Protein AF-A0AA86NJY7-F1 (afdb_monomer_lite)

pLDDT: mean 70.86, std 27.71, range [27.17, 98.62]

Foldseek 3Di:
DFQQQQDPPLLVRLQQAFLVCLQVLLVVLQQLLLQLCCVLPVPLSVVCVVLGDDHDDCVQQLSVLLQQALVSSLSSLVSSLSSQVVNCVLPVDGDPSNSSSVVSNVSSVVRRVSRPYHDRDQGGQRDDPVLDDSDSNSSSLVCCLPPVVVVGDHPDDHDPCSVPVPDDDPPVPDPPPPPPCVVVVVVVVVVVVVVVCVVPVVDDDDPVNVVVVVVSVVCVVVVVPDDDDWDWCPVPDDDDDADDWGFDDDDQDTFTFDDDPPDDGDRPPPDDPPDDDDDPPVVVVVPD

Secondary structure (DSSP, 8-state):
-------SSHHHHHHHS-HHHHHHHHHHHHHHHHHHHHHH-HHHHHHHTTTSPPP--TTSHHHHHHHHBHHHHHHHHHHHHHHHHHHHHHHSS--THHHHHHHHHHHHHHTGGGSSB-SPPPPP--S-GGG--S-HHHHHHHHIIIIIGGG---SSPPPHHHH-TT-PPPTT----S-SHHHHHHHHHHHHHHHHHHHHHTTS---HHHHHHHHHHHHHHHHHTT--S----GGGS-S--S----EEEEETTEEEEE---TTS----------SSS--TTSGGGTT--

Radius of gyration: 22.42 Å; chains: 1; bounding box: 48×40×70 Å

Sequence (288 aa):
MNLFILSKNRRKNARYHCDRHVTKMIVEAAQQASSALSVVSPSVYQYHQEHIYKVTHVKHPCVIWCTQSFENYKYACEYGILLSIEFENRYKHSHKSRAVLEYLLKVGEEIKDQFKQQELTPFAQAMPEEYRCDDAIKAYRNYYIHDKKKIATWKTEEPKWFTDNRLEDSEQDEVPQVQLWEVELLFLVYYVSNYILKYFATSNADDKFQQIISSWRLFMNYSLTQEGQKYDFDRIRPQSTIQSRYLIFQKGKIEITTCNKRTAMTKINAVEDVQGRSTNSLNKLRQF

Organism: NCBI:txid28002

Structure (mmCIF, N/CA/C/O backbone):
data_AF-A0AA86NJY7-F1
#
_entry.id   AF-A0AA86NJY7-F1
#
loop_
_atom_site.group_PDB
_atom_site.id
_atom_site.type_symbol
_atom_site.label_atom_id
_atom_site.label_alt_id
_atom_site.label_comp_id
_atom_site.label_asym_id
_atom_site.label_entity_id
_atom_site.label_seq_id
_atom_site.pdbx_PDB_ins_code
_atom_site.Cartn_x
_atom_site.Cartn_y
_atom_site.Cartn_z
_atom_site.occupancy
_atom_site.B_iso_or_equiv
_atom_site.auth_seq_id
_atom_site.auth_comp_id
_atom_site.auth_asym_id
_atom_site.auth_atom_id
_atom_site.pdbx_PDB_model_num
ATOM 1 N N . MET A 1 1 ? -8.199 3.620 -9.384 1.00 82.50 1 MET A N 1
ATOM 2 C CA . MET A 1 1 ? -7.895 3.075 -8.053 1.00 82.50 1 MET A CA 1
ATOM 3 C C . MET A 1 1 ? -7.378 1.668 -8.212 1.00 82.50 1 MET A C 1
ATOM 5 O O . MET A 1 1 ? -8.030 0.857 -8.847 1.00 82.50 1 MET A O 1
ATOM 9 N N . ASN A 1 2 ? -6.172 1.415 -7.731 1.00 94.25 2 ASN A N 1
ATOM 10 C CA . ASN A 1 2 ? -5.537 0.110 -7.672 1.00 94.25 2 ASN A CA 1
ATOM 11 C C . ASN A 1 2 ? -4.511 0.102 -6.524 1.00 94.25 2 ASN A C 1
ATOM 13 O O . ASN A 1 2 ? -4.175 1.164 -6.001 1.00 94.25 2 ASN A O 1
ATOM 17 N N . LEU A 1 3 ? -4.028 -1.076 -6.138 1.00 95.50 3 LEU A N 1
ATOM 18 C CA . LEU A 1 3 ? -2.833 -1.273 -5.314 1.00 95.50 3 LEU A CA 1
ATOM 19 C C . LEU A 1 3 ? -1.968 -2.282 -6.065 1.00 95.50 3 LEU A C 1
ATOM 21 O O . LEU A 1 3 ? -2.145 -3.487 -5.907 1.00 95.50 3 LEU A O 1
ATOM 25 N N . PHE A 1 4 ? -1.085 -1.804 -6.944 1.00 96.62 4 PHE A N 1
ATOM 26 C CA . PHE A 1 4 ? -0.245 -2.710 -7.726 1.00 96.62 4 PHE A CA 1
ATOM 27 C C . PHE A 1 4 ? 0.762 -3.399 -6.800 1.00 96.62 4 PHE A C 1
ATOM 29 O O . PHE A 1 4 ? 1.603 -2.746 -6.176 1.00 96.62 4 PHE A O 1
ATOM 36 N N . ILE A 1 5 ? 0.684 -4.727 -6.728 1.00 96.25 5 ILE A N 1
ATOM 37 C CA . ILE A 1 5 ? 1.590 -5.551 -5.925 1.00 96.25 5 ILE A CA 1
ATOM 38 C C . ILE A 1 5 ? 2.620 -6.175 -6.864 1.00 96.25 5 ILE A C 1
ATOM 40 O O . ILE A 1 5 ? 2.360 -7.184 -7.497 1.00 96.25 5 ILE A O 1
ATOM 44 N N . LEU A 1 6 ? 3.785 -5.548 -6.998 1.00 95.38 6 LEU A N 1
ATOM 45 C CA . LEU A 1 6 ? 4.853 -5.932 -7.931 1.00 95.38 6 LEU A CA 1
ATOM 46 C C . LEU A 1 6 ? 5.976 -6.741 -7.266 1.00 95.38 6 LEU A C 1
ATOM 48 O O . LEU A 1 6 ? 6.864 -7.235 -7.958 1.00 95.38 6 LEU A O 1
ATOM 52 N N . SER A 1 7 ? 5.977 -6.858 -5.937 1.00 93.44 7 SER A N 1
ATOM 53 C CA . SER A 1 7 ? 6.923 -7.678 -5.169 1.00 93.44 7 SER A CA 1
ATOM 54 C C . SER A 1 7 ? 6.361 -7.984 -3.779 1.00 93.44 7 SER A C 1
ATOM 56 O O . SER A 1 7 ? 5.595 -7.188 -3.231 1.00 93.44 7 SER A O 1
ATOM 58 N N . LYS A 1 8 ? 6.790 -9.104 -3.180 1.00 87.81 8 LYS A N 1
ATOM 59 C CA . LYS A 1 8 ? 6.503 -9.426 -1.770 1.00 87.81 8 LYS A CA 1
ATOM 60 C C . LYS A 1 8 ? 7.216 -8.454 -0.826 1.00 87.81 8 LYS A C 1
ATOM 62 O O . LYS A 1 8 ? 6.672 -8.076 0.207 1.00 87.81 8 LYS A O 1
ATOM 67 N N . ASN A 1 9 ? 8.419 -8.008 -1.197 1.00 87.69 9 ASN A N 1
ATOM 68 C CA . ASN A 1 9 ? 9.145 -6.991 -0.447 1.00 87.69 9 ASN A CA 1
ATOM 69 C C . ASN A 1 9 ? 8.539 -5.612 -0.742 1.00 87.69 9 ASN A C 1
ATOM 71 O O . ASN A 1 9 ? 8.585 -5.136 -1.875 1.00 87.69 9 ASN A O 1
ATOM 75 N N . ARG A 1 10 ? 7.994 -4.943 0.279 1.00 86.19 10 ARG A N 1
ATOM 76 C CA . ARG A 1 10 ? 7.257 -3.679 0.111 1.00 86.19 10 ARG A CA 1
ATOM 77 C C . ARG A 1 10 ? 8.113 -2.533 -0.447 1.00 86.19 10 ARG A C 1
ATOM 79 O O . ARG A 1 10 ? 7.605 -1.718 -1.214 1.00 86.19 10 ARG A O 1
ATOM 86 N N . ARG A 1 11 ? 9.412 -2.480 -0.125 1.00 82.75 11 ARG A N 1
ATOM 87 C CA . ARG A 1 11 ? 10.332 -1.465 -0.675 1.00 82.75 11 ARG A CA 1
ATOM 88 C C . ARG A 1 11 ? 10.604 -1.712 -2.147 1.00 82.75 11 ARG A C 1
ATOM 90 O O . ARG A 1 11 ? 10.495 -0.786 -2.946 1.00 82.75 11 ARG A O 1
ATOM 97 N N . LYS A 1 12 ? 10.910 -2.964 -2.512 1.00 89.25 12 LYS A N 1
ATOM 98 C CA . LYS A 1 12 ? 11.033 -3.355 -3.924 1.00 89.25 12 LYS A CA 1
ATOM 99 C C . LYS A 1 12 ? 9.738 -3.059 -4.668 1.00 89.25 12 LYS A C 1
ATOM 101 O O . LYS A 1 12 ? 9.788 -2.465 -5.735 1.00 89.25 12 LYS A O 1
ATOM 106 N N . ASN A 1 13 ? 8.591 -3.384 -4.067 1.00 93.56 13 ASN A N 1
ATOM 107 C CA . ASN A 1 13 ? 7.286 -3.085 -4.639 1.00 93.56 13 ASN A CA 1
ATOM 108 C C . ASN A 1 13 ? 7.164 -1.591 -4.981 1.00 93.56 13 ASN A C 1
ATOM 110 O O . ASN A 1 13 ? 6.894 -1.260 -6.132 1.00 93.56 13 ASN A O 1
ATOM 114 N N . ALA A 1 14 ? 7.455 -0.688 -4.037 1.00 92.38 14 ALA A N 1
ATOM 115 C CA . ALA A 1 14 ? 7.444 0.754 -4.290 1.00 92.38 14 ALA A CA 1
ATOM 116 C C . ALA A 1 14 ? 8.425 1.172 -5.404 1.00 92.38 14 ALA A C 1
ATOM 118 O O . ALA A 1 14 ? 8.015 1.837 -6.355 1.00 92.38 14 ALA A O 1
ATOM 119 N N . ARG A 1 15 ? 9.686 0.716 -5.349 1.00 92.19 15 ARG A N 1
ATOM 120 C CA . ARG A 1 15 ? 10.720 1.006 -6.367 1.00 92.19 15 ARG A CA 1
ATOM 121 C C . ARG A 1 15 ? 10.340 0.525 -7.768 1.00 92.19 15 ARG A C 1
ATOM 123 O O . ARG A 1 15 ? 10.673 1.169 -8.757 1.00 92.19 15 ARG A O 1
ATOM 130 N N . TYR A 1 16 ? 9.618 -0.585 -7.868 1.00 95.44 16 TYR A N 1
ATOM 131 C CA . TYR A 1 16 ? 9.213 -1.170 -9.142 1.00 95.44 16 TYR A CA 1
ATOM 132 C C . TYR A 1 16 ? 8.131 -0.387 -9.882 1.00 95.44 16 TYR A C 1
ATOM 134 O O . TYR A 1 16 ? 7.947 -0.592 -11.083 1.00 95.44 16 TYR A O 1
ATOM 142 N N . HIS A 1 17 ? 7.443 0.541 -9.222 1.00 97.06 17 HIS A N 1
ATOM 143 C CA . HIS A 1 17 ? 6.451 1.364 -9.899 1.00 97.06 17 HIS A CA 1
ATOM 144 C C . HIS A 1 17 ? 7.110 2.271 -10.942 1.00 97.06 17 HIS A C 1
ATOM 146 O O . HIS A 1 17 ? 8.151 2.884 -10.691 1.00 97.06 17 HIS A O 1
ATOM 152 N N . CYS A 1 18 ? 6.479 2.390 -12.112 1.00 96.75 18 CYS A N 1
ATOM 153 C CA . CYS A 1 18 ? 6.898 3.376 -13.103 1.00 96.75 18 CYS A CA 1
ATOM 154 C C . CYS A 1 18 ? 6.596 4.796 -12.606 1.00 96.75 18 CYS A C 1
ATOM 156 O O . CYS A 1 18 ? 5.738 5.005 -11.746 1.00 96.75 18 CYS A O 1
ATOM 158 N N . ASP A 1 19 ? 7.272 5.790 -13.171 1.00 96.44 19 ASP A N 1
ATOM 159 C CA . ASP A 1 19 ? 7.256 7.181 -12.712 1.00 96.44 19 ASP A CA 1
ATOM 160 C C . ASP A 1 19 ? 5.849 7.763 -12.567 1.00 96.44 19 ASP A C 1
ATOM 162 O O . ASP A 1 19 ? 5.549 8.420 -11.568 1.00 96.44 19 ASP A O 1
ATOM 166 N N . ARG A 1 20 ? 4.962 7.481 -13.532 1.00 95.56 20 ARG A N 1
ATOM 167 C CA . ARG A 1 20 ? 3.565 7.938 -13.490 1.00 95.56 20 ARG A CA 1
ATOM 168 C C . ARG A 1 20 ? 2.763 7.258 -12.386 1.00 95.56 20 ARG A C 1
ATOM 170 O O . ARG A 1 20 ? 1.892 7.883 -11.778 1.00 95.56 20 ARG A O 1
ATOM 177 N N . HIS A 1 21 ? 3.014 5.976 -12.146 1.00 96.50 21 HIS A N 1
ATOM 178 C CA . HIS A 1 21 ? 2.300 5.229 -11.121 1.00 96.50 21 HIS A CA 1
ATOM 179 C C . HIS A 1 21 ? 2.821 5.518 -9.722 1.00 96.50 21 HIS A C 1
ATOM 181 O O . HIS A 1 21 ? 1.996 5.565 -8.821 1.00 96.50 21 HIS A O 1
ATOM 187 N N . VAL A 1 22 ? 4.112 5.802 -9.529 1.00 95.62 22 VAL A N 1
ATOM 188 C CA . VAL A 1 22 ? 4.620 6.247 -8.222 1.00 95.62 22 VAL A CA 1
ATOM 189 C C . VAL A 1 22 ? 3.810 7.439 -7.716 1.00 95.62 22 VAL A C 1
ATOM 191 O O . VAL A 1 22 ? 3.278 7.386 -6.616 1.00 95.62 22 VAL A O 1
ATOM 194 N N . THR A 1 23 ? 3.611 8.474 -8.537 1.00 94.50 23 THR A N 1
ATOM 195 C CA . THR A 1 23 ? 2.808 9.644 -8.143 1.00 94.50 23 THR A CA 1
ATOM 196 C C . THR A 1 23 ? 1.338 9.290 -7.910 1.00 94.50 23 THR A C 1
ATOM 198 O O . THR A 1 23 ? 0.748 9.670 -6.900 1.00 94.50 23 THR A O 1
ATOM 201 N N . LYS A 1 24 ? 0.723 8.548 -8.839 1.00 96.50 24 LYS A N 1
ATOM 202 C CA . LYS A 1 24 ? -0.719 8.269 -8.797 1.00 96.50 24 LYS A CA 1
ATOM 203 C C . LYS A 1 24 ? -1.107 7.317 -7.662 1.00 96.50 24 LYS A C 1
ATOM 205 O O . LYS A 1 24 ? -2.139 7.520 -7.026 1.00 96.50 24 LYS A O 1
ATOM 210 N N . MET A 1 25 ? -0.300 6.290 -7.402 1.00 97.75 25 MET A N 1
ATOM 211 C CA . MET A 1 25 ? -0.634 5.237 -6.439 1.00 97.75 25 MET A CA 1
ATOM 212 C C . MET A 1 25 ? -0.603 5.725 -4.993 1.00 97.75 25 MET A C 1
ATOM 214 O O . MET A 1 25 ? -1.359 5.207 -4.180 1.00 97.75 25 MET A O 1
ATOM 218 N N . ILE A 1 26 ? 0.170 6.769 -4.674 1.00 98.38 26 ILE A N 1
ATOM 219 C CA . ILE A 1 26 ? 0.160 7.377 -3.334 1.00 98.38 26 ILE A CA 1
ATOM 220 C C . ILE A 1 26 ? -1.225 7.964 -3.022 1.00 98.38 26 ILE A C 1
ATOM 222 O O . ILE A 1 26 ? -1.782 7.721 -1.952 1.00 98.38 26 ILE A O 1
ATOM 226 N N . VAL A 1 27 ? -1.807 8.712 -3.969 1.00 97.94 27 VAL A N 1
ATOM 227 C CA . VAL A 1 27 ? -3.155 9.287 -3.814 1.00 97.94 27 VAL A CA 1
ATOM 228 C C . VAL A 1 27 ? -4.204 8.183 -3.749 1.00 97.94 27 VAL A C 1
ATOM 230 O O . VAL A 1 27 ? -5.079 8.221 -2.886 1.00 97.94 27 VAL A O 1
ATOM 233 N N . GLU A 1 28 ? -4.119 7.192 -4.640 1.00 98.06 28 GLU A N 1
ATOM 234 C CA . GLU A 1 28 ? -5.095 6.103 -4.671 1.00 98.06 28 GLU A CA 1
ATOM 235 C C . GLU A 1 28 ? -5.051 5.256 -3.391 1.00 98.06 28 GLU A C 1
ATOM 237 O O . GLU A 1 28 ? -6.112 4.912 -2.876 1.00 98.06 28 GLU A O 1
ATOM 242 N N . ALA A 1 29 ? -3.869 4.980 -2.831 1.00 98.31 29 ALA A N 1
ATOM 243 C CA . ALA A 1 29 ? -3.729 4.302 -1.544 1.00 98.31 29 ALA A CA 1
ATOM 244 C C . ALA A 1 29 ? -4.371 5.111 -0.406 1.00 98.31 29 ALA A C 1
ATOM 246 O O . ALA A 1 29 ? -5.146 4.566 0.379 1.00 98.31 29 ALA A O 1
ATOM 247 N N . ALA A 1 30 ? -4.132 6.427 -0.359 1.00 98.25 30 ALA A N 1
ATOM 248 C CA . ALA A 1 30 ? -4.701 7.298 0.669 1.00 98.25 30 ALA A CA 1
ATOM 249 C C . ALA A 1 30 ? -6.236 7.367 0.588 1.00 98.25 30 ALA A C 1
ATOM 251 O O . ALA A 1 30 ? -6.921 7.301 1.609 1.00 98.25 30 ALA A O 1
ATOM 252 N N . GLN A 1 31 ? -6.790 7.448 -0.625 1.00 98.25 31 GLN A N 1
ATOM 253 C CA . GLN A 1 31 ? -8.236 7.418 -0.863 1.00 98.25 31 GLN A CA 1
ATOM 254 C C . GLN A 1 31 ? -8.860 6.081 -0.454 1.00 98.25 31 GLN A C 1
ATOM 256 O O . GLN A 1 31 ? -9.933 6.060 0.156 1.00 98.25 31 GLN A O 1
ATOM 261 N N . GLN A 1 32 ? -8.194 4.966 -0.767 1.00 98.44 32 GLN A N 1
ATOM 262 C CA . GLN A 1 32 ? -8.670 3.630 -0.411 1.00 98.44 32 GLN A CA 1
ATOM 263 C C . GLN A 1 32 ? -8.650 3.402 1.097 1.00 98.44 32 GLN A C 1
ATOM 265 O O . GLN A 1 32 ? -9.653 2.950 1.640 1.00 98.44 32 GLN A O 1
ATOM 270 N N . ALA A 1 33 ? -7.559 3.765 1.775 1.00 98.31 33 ALA A N 1
ATOM 271 C CA . ALA A 1 33 ? -7.455 3.669 3.227 1.00 98.31 33 ALA A CA 1
ATOM 272 C C . ALA A 1 33 ? -8.469 4.590 3.931 1.00 98.31 33 ALA A C 1
ATOM 274 O O . ALA A 1 33 ? -9.180 4.141 4.823 1.00 98.31 33 ALA A O 1
ATOM 275 N N . SER A 1 34 ? -8.649 5.834 3.467 1.00 98.44 34 SER A N 1
ATOM 276 C CA . SER A 1 34 ? -9.674 6.736 4.032 1.00 98.44 34 SER A CA 1
ATOM 277 C C . SER A 1 34 ? -11.089 6.165 3.882 1.00 98.44 34 SER A C 1
ATOM 279 O O . SER A 1 34 ? -11.898 6.215 4.807 1.00 98.44 34 SER A O 1
ATOM 281 N N . SER A 1 35 ? -11.387 5.573 2.723 1.00 98.38 35 SER A N 1
ATOM 282 C CA . SER A 1 35 ? -12.688 4.948 2.468 1.00 98.38 35 SER A CA 1
ATOM 283 C C . SER A 1 35 ? -12.872 3.672 3.290 1.00 98.38 35 SER A C 1
ATOM 285 O O . SER A 1 35 ? -13.959 3.440 3.812 1.00 98.38 35 SER A O 1
ATOM 287 N N . ALA A 1 36 ? -11.819 2.875 3.470 1.00 98.31 36 ALA A N 1
ATOM 288 C CA . ALA A 1 36 ? -11.852 1.697 4.328 1.00 98.31 36 ALA A CA 1
ATOM 289 C C . ALA A 1 36 ? -12.123 2.069 5.793 1.00 98.31 36 ALA A C 1
ATOM 291 O O . ALA A 1 36 ? -12.972 1.441 6.423 1.00 98.31 36 ALA A O 1
ATOM 292 N N . LEU A 1 37 ? -11.500 3.141 6.301 1.00 98.19 37 LEU A N 1
ATOM 293 C CA . LEU A 1 37 ? -11.768 3.668 7.642 1.00 98.19 37 LEU A CA 1
ATOM 294 C C . LEU A 1 37 ? -13.255 4.010 7.826 1.00 98.19 37 LEU A C 1
ATOM 296 O O . LEU A 1 37 ? -13.840 3.645 8.840 1.00 98.19 37 LEU A O 1
ATOM 300 N N . SER A 1 38 ? -13.889 4.630 6.823 1.00 98.00 38 SER A N 1
ATOM 301 C CA . SER A 1 38 ? -15.326 4.953 6.872 1.00 98.00 38 SER A CA 1
ATOM 302 C C . SER A 1 38 ? -16.244 3.734 6.960 1.00 98.00 38 SER A C 1
ATOM 304 O O . SER A 1 38 ? -17.339 3.836 7.505 1.00 98.00 38 SER A O 1
ATOM 306 N N . VAL A 1 39 ? -15.805 2.587 6.433 1.00 97.94 39 VAL A N 1
ATOM 307 C CA . VAL A 1 39 ? -16.569 1.334 6.456 1.00 97.94 39 VAL A CA 1
ATOM 308 C C . VAL A 1 39 ? -16.340 0.584 7.765 1.00 97.94 39 VAL A C 1
ATOM 310 O O . VAL A 1 39 ? -17.292 0.081 8.352 1.00 97.94 39 VAL A O 1
ATOM 313 N N . VAL A 1 40 ? -15.087 0.504 8.217 1.00 97.88 40 VAL A N 1
ATOM 314 C CA . VAL A 1 40 ? -14.706 -0.239 9.427 1.00 97.88 40 VAL A CA 1
ATOM 315 C C . VAL A 1 40 ? -15.154 0.498 10.686 1.00 97.88 40 VAL A C 1
ATOM 317 O O . VAL A 1 40 ? -15.664 -0.127 11.610 1.00 97.88 40 VAL A O 1
ATOM 320 N N . SER A 1 41 ? -14.995 1.822 10.718 1.00 97.50 41 SER A N 1
ATOM 321 C CA . SER A 1 41 ? -15.305 2.644 11.885 1.00 97.50 41 SER A CA 1
ATOM 322 C C . SER A 1 41 ? -15.927 3.989 11.475 1.00 97.50 41 SER A C 1
ATOM 324 O O . SER A 1 41 ? -15.237 5.011 11.417 1.00 97.50 41 SER A O 1
ATOM 326 N N . PRO A 1 42 ? -17.245 4.027 11.180 1.00 97.25 42 PRO A N 1
ATOM 327 C CA . PRO A 1 42 ? -17.918 5.236 10.698 1.00 97.25 42 PRO A CA 1
ATOM 328 C C . PRO A 1 42 ? -17.808 6.442 11.644 1.00 97.25 42 PRO A C 1
ATOM 330 O O . PRO A 1 42 ? -17.623 7.569 11.187 1.00 97.25 42 PRO A O 1
ATOM 333 N N . SER A 1 43 ? -17.889 6.216 12.961 1.00 96.50 43 SER A N 1
ATOM 334 C CA . SER A 1 43 ? -17.783 7.278 13.972 1.00 96.50 43 SER A CA 1
ATOM 335 C C . SER A 1 43 ? -16.375 7.871 14.042 1.00 96.50 43 SER A C 1
ATOM 337 O O . SER A 1 43 ? -16.220 9.091 14.085 1.00 96.50 43 SER A O 1
ATOM 339 N N . VAL A 1 44 ? -15.347 7.021 13.990 1.00 96.00 44 VAL A N 1
ATOM 340 C CA . VAL A 1 44 ? -13.940 7.440 13.964 1.00 96.00 44 VAL A CA 1
ATOM 341 C C . VAL A 1 44 ? -13.642 8.187 12.665 1.00 96.00 44 VAL A C 1
ATOM 343 O O . VAL A 1 44 ? -13.070 9.273 12.700 1.00 96.00 44 VAL A O 1
ATOM 346 N N . TYR A 1 45 ? -14.114 7.689 11.518 1.00 96.88 45 TYR A N 1
ATOM 347 C CA . TYR A 1 45 ? -14.020 8.422 10.254 1.00 96.88 45 TYR A CA 1
ATOM 348 C C . TYR A 1 45 ? -14.637 9.824 10.350 1.00 96.88 45 TYR A C 1
ATOM 350 O O . TYR A 1 45 ? -13.991 10.795 9.964 1.00 96.88 45 TYR A O 1
ATOM 358 N N . GLN A 1 46 ? -15.857 9.949 10.884 1.00 96.19 46 GLN A N 1
ATOM 359 C CA . GLN A 1 46 ? -16.541 11.240 10.998 1.00 96.19 46 GLN A CA 1
ATOM 360 C C . GLN A 1 46 ? -15.756 12.234 11.864 1.00 96.19 46 GLN A C 1
ATOM 362 O O . GLN A 1 46 ? -15.697 13.417 11.529 1.00 96.19 46 GLN A O 1
ATOM 367 N N . TYR A 1 47 ? -15.126 11.759 12.940 1.00 95.69 47 TYR A N 1
ATOM 368 C CA . TYR A 1 47 ? -14.280 12.582 13.804 1.00 95.69 47 TYR A CA 1
ATOM 369 C C . TYR A 1 47 ? -12.994 13.054 13.101 1.00 95.69 47 TYR A C 1
ATOM 371 O O . TYR A 1 47 ? -12.529 14.165 13.334 1.00 95.69 47 TYR A O 1
ATOM 379 N N . HIS A 1 48 ? -12.441 12.240 12.199 1.00 94.19 48 HIS A N 1
ATOM 380 C CA . HIS A 1 48 ? -11.164 12.505 11.531 1.00 94.19 48 HIS A CA 1
ATOM 381 C C . HIS A 1 48 ? -11.279 13.038 10.092 1.00 94.19 48 HIS A C 1
ATO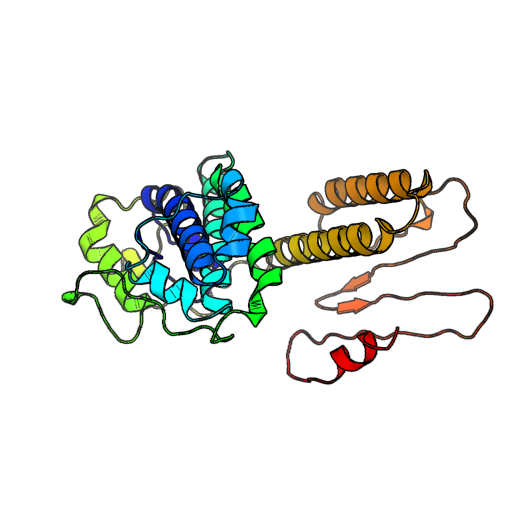M 383 O O . HIS A 1 48 ? -10.254 13.262 9.445 1.00 94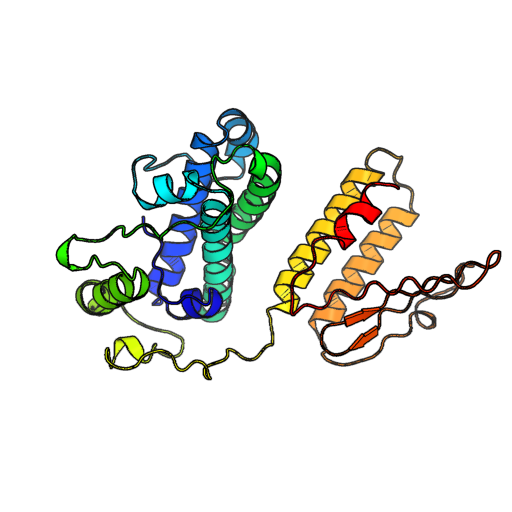.19 48 HIS A O 1
ATOM 389 N N . GLN A 1 49 ? -12.493 13.254 9.577 1.00 93.06 49 GLN A N 1
ATOM 390 C CA . GLN A 1 49 ? -12.766 13.541 8.159 1.00 93.06 49 GLN A CA 1
ATOM 391 C C . GLN A 1 49 ? -12.045 14.776 7.589 1.00 93.06 49 GLN A C 1
ATOM 393 O O . GLN A 1 49 ? -11.843 14.855 6.380 1.00 93.06 49 GLN A O 1
ATOM 398 N N . GLU A 1 50 ? -11.647 15.732 8.433 1.00 93.88 50 GLU A N 1
ATOM 399 C CA . GLU A 1 50 ? -10.910 16.934 8.015 1.00 93.88 50 GLU A CA 1
ATOM 400 C C . GLU A 1 50 ? -9.423 16.662 7.724 1.00 93.88 50 GLU A C 1
ATOM 402 O O . GLU A 1 50 ? -8.773 17.440 7.027 1.00 93.88 50 GLU A O 1
ATOM 407 N N . HIS A 1 51 ? -8.881 15.546 8.220 1.00 93.75 51 HIS A N 1
ATOM 408 C CA . HIS A 1 51 ? -7.469 15.174 8.079 1.00 93.75 51 HIS A CA 1
ATOM 409 C C . HIS A 1 51 ? -7.213 14.125 6.988 1.00 93.75 51 HIS A C 1
ATOM 411 O O . HIS A 1 51 ? -6.059 13.818 6.684 1.00 93.75 51 HIS A O 1
ATOM 417 N N . ILE A 1 52 ? -8.271 13.558 6.408 1.00 96.50 52 ILE A N 1
ATOM 418 C CA . ILE A 1 52 ? -8.204 12.414 5.490 1.00 96.50 52 ILE A CA 1
ATOM 419 C C . ILE A 1 52 ? -9.000 12.677 4.208 1.00 96.50 52 ILE A C 1
ATOM 421 O O . ILE A 1 52 ? -9.655 13.707 4.053 1.00 96.50 52 ILE A O 1
ATOM 425 N N . TYR A 1 53 ? -8.929 11.759 3.242 1.00 97.69 53 TYR A N 1
ATOM 426 C CA . TYR A 1 53 ? -9.700 11.907 2.009 1.00 97.69 53 TYR A CA 1
ATOM 427 C C . TYR A 1 53 ? -11.179 11.594 2.236 1.00 97.69 53 TYR A C 1
ATOM 429 O O . TYR A 1 53 ? -11.536 10.677 2.974 1.00 97.69 53 TYR A O 1
ATOM 437 N N . LYS A 1 54 ? -12.046 12.312 1.513 1.00 97.19 54 LYS A N 1
ATOM 438 C CA . LYS A 1 54 ? -13.473 11.983 1.437 1.00 97.19 54 LYS A CA 1
ATOM 439 C C . LYS A 1 54 ? -13.668 10.567 0.892 1.00 97.19 54 LYS A C 1
ATOM 441 O O . LYS A 1 54 ? -12.957 10.154 -0.028 1.00 97.19 54 LYS A O 1
ATOM 446 N N . VAL A 1 55 ? -14.671 9.869 1.428 1.00 95.94 55 VAL A N 1
ATOM 447 C CA . VAL A 1 55 ? -15.066 8.527 0.981 1.00 95.94 55 VAL A CA 1
ATOM 448 C C . VAL A 1 55 ? -15.270 8.491 -0.529 1.00 95.94 55 VAL A C 1
ATOM 450 O O . VAL A 1 55 ? -15.975 9.323 -1.101 1.00 95.94 55 VAL A O 1
ATOM 453 N N . THR A 1 56 ? -14.680 7.490 -1.174 1.00 92.06 56 THR A N 1
ATOM 454 C CA . THR A 1 56 ? -14.844 7.255 -2.603 1.00 92.06 56 THR A CA 1
ATOM 455 C C . THR A 1 56 ? -14.747 5.768 -2.935 1.00 92.06 56 THR A C 1
ATOM 457 O O . THR A 1 56 ? -14.053 5.007 -2.268 1.00 92.06 56 THR A O 1
ATOM 460 N N . HIS A 1 57 ? -15.463 5.338 -3.976 1.00 92.81 57 HIS A N 1
ATOM 461 C CA . HIS A 1 57 ? -15.383 3.984 -4.533 1.00 92.81 57 HIS A CA 1
ATOM 462 C C . HIS A 1 57 ? -15.425 2.834 -3.493 1.00 92.81 57 HIS A C 1
ATOM 464 O O . HIS A 1 57 ? -14.690 1.861 -3.627 1.00 92.81 57 HIS A O 1
ATOM 470 N N . VAL A 1 58 ? -16.304 2.892 -2.482 1.00 95.06 58 VAL A N 1
ATOM 471 C CA . VAL A 1 58 ? -16.377 1.888 -1.386 1.00 95.06 58 VAL A CA 1
ATOM 472 C C . VAL A 1 58 ? -16.576 0.440 -1.846 1.00 95.06 58 VAL A C 1
ATOM 474 O O . VAL A 1 58 ? -16.176 -0.490 -1.156 1.00 95.06 58 VAL A O 1
ATOM 477 N N . LYS A 1 59 ? -17.164 0.240 -3.031 1.00 96.75 59 LYS A N 1
ATOM 478 C CA . LYS A 1 59 ? -17.364 -1.081 -3.651 1.00 96.75 59 LYS A CA 1
ATOM 479 C C . LYS A 1 59 ? -16.174 -1.545 -4.503 1.00 96.75 59 LYS A C 1
ATOM 481 O O . LYS A 1 59 ? -16.248 -2.593 -5.135 1.00 96.75 59 LYS A O 1
ATOM 486 N N . HIS A 1 60 ? -15.103 -0.759 -4.588 1.00 97.56 60 HIS A N 1
ATOM 487 C CA . HIS A 1 60 ? -13.925 -1.114 -5.370 1.00 97.56 60 HIS A CA 1
ATOM 488 C C . HIS A 1 60 ? -13.189 -2.298 -4.727 1.00 97.56 60 HIS A C 1
ATOM 490 O O . HIS A 1 60 ? -13.010 -2.276 -3.507 1.00 97.56 60 HIS A O 1
ATOM 496 N N . PRO A 1 61 ? -12.685 -3.279 -5.505 1.00 97.75 61 PRO A N 1
ATOM 497 C CA . PRO A 1 61 ? -12.041 -4.475 -4.956 1.00 97.75 61 PRO A CA 1
ATOM 498 C C . PRO A 1 61 ? -10.939 -4.177 -3.934 1.00 97.75 61 PRO A C 1
ATOM 500 O O . PRO A 1 61 ? -10.910 -4.785 -2.872 1.00 97.75 61 PRO A O 1
ATOM 503 N N . CYS A 1 62 ? -10.078 -3.189 -4.202 1.00 98.12 62 CYS A N 1
ATOM 504 C CA . CYS A 1 62 ? -9.029 -2.804 -3.252 1.00 98.12 62 CYS A CA 1
ATOM 505 C C . CYS A 1 62 ? -9.571 -2.148 -1.970 1.00 98.12 62 CYS A C 1
ATOM 507 O O . CYS A 1 62 ? -8.996 -2.360 -0.913 1.00 98.12 62 CYS A O 1
ATOM 509 N N . VAL A 1 63 ? -10.680 -1.392 -2.027 1.00 98.44 63 VAL A N 1
ATOM 510 C CA . VAL A 1 63 ? -11.288 -0.827 -0.806 1.00 98.44 63 VAL A CA 1
ATOM 511 C C . VAL A 1 63 ? -11.899 -1.944 0.027 1.00 98.44 63 VAL A C 1
ATOM 513 O O . VAL A 1 63 ? -11.643 -2.014 1.222 1.00 98.44 63 VAL A O 1
ATOM 516 N N . ILE A 1 64 ? -12.635 -2.857 -0.613 1.00 98.44 64 ILE A N 1
ATOM 517 C CA . ILE A 1 64 ? -13.182 -4.045 0.049 1.00 98.44 64 ILE A CA 1
ATOM 518 C C . ILE A 1 64 ? -12.051 -4.831 0.716 1.00 98.44 64 ILE A C 1
ATOM 520 O O . ILE A 1 64 ? -12.151 -5.143 1.899 1.00 98.44 64 ILE A O 1
ATOM 524 N N . TRP A 1 65 ? -10.949 -5.069 0.006 1.00 98.38 65 TRP A N 1
ATOM 525 C CA . TRP A 1 65 ? -9.771 -5.729 0.563 1.00 98.38 65 TRP A CA 1
ATOM 526 C C . TRP A 1 65 ? -9.215 -5.000 1.790 1.00 98.38 65 TRP A C 1
ATOM 528 O O . TRP A 1 65 ? -9.067 -5.621 2.838 1.00 98.38 65 TRP A O 1
ATOM 538 N N . CYS A 1 66 ? -9.030 -3.679 1.738 1.00 98.50 66 CYS A N 1
ATOM 539 C CA . CYS A 1 66 ? -8.604 -2.902 2.907 1.00 98.50 66 CYS A CA 1
ATOM 540 C C . CYS A 1 66 ? -9.548 -3.040 4.116 1.00 98.50 66 CYS A C 1
ATOM 542 O O . CYS A 1 66 ? -9.099 -2.874 5.240 1.00 98.50 66 CYS A O 1
ATOM 544 N N . THR A 1 67 ? -10.839 -3.333 3.922 1.00 98.38 67 THR A N 1
ATOM 545 C CA . THR A 1 67 ? -11.799 -3.514 5.034 1.00 98.38 67 THR A CA 1
ATOM 546 C C . THR A 1 67 ? -11.813 -4.925 5.627 1.00 98.38 67 THR A C 1
ATOM 548 O O . THR A 1 67 ? -12.374 -5.126 6.703 1.00 98.38 67 THR A O 1
ATOM 551 N N . GLN A 1 68 ? -11.239 -5.913 4.934 1.00 98.25 68 GLN A N 1
ATOM 552 C CA . GLN A 1 68 ? -11.312 -7.320 5.344 1.00 98.25 68 GLN A CA 1
ATOM 553 C C . GLN A 1 68 ? -10.469 -7.607 6.588 1.00 98.25 68 GLN A C 1
ATOM 555 O O . GLN A 1 68 ? -10.938 -8.318 7.480 1.00 98.25 68 GLN A O 1
ATOM 560 N N . SER A 1 69 ? -9.264 -7.036 6.666 1.00 98.56 69 SER A N 1
ATOM 561 C CA . SER A 1 69 ? -8.363 -7.228 7.798 1.00 98.56 69 SER A CA 1
ATOM 562 C C . SER A 1 69 ? -7.549 -5.988 8.145 1.00 98.56 69 SER A C 1
ATOM 564 O O . SER A 1 69 ? -7.330 -5.113 7.301 1.00 98.56 69 SER A O 1
ATOM 566 N N . PHE A 1 70 ? -7.078 -5.932 9.392 1.00 98.31 70 PHE A N 1
ATOM 567 C CA . PHE A 1 70 ? -6.203 -4.857 9.844 1.00 98.31 70 PHE A CA 1
ATOM 568 C C . PHE A 1 70 ? -4.884 -4.828 9.056 1.00 98.31 70 PHE A C 1
ATOM 570 O O . PHE A 1 70 ? -4.483 -3.767 8.580 1.00 98.31 70 PHE A O 1
ATOM 577 N N . GLU A 1 71 ? -4.245 -5.981 8.827 1.00 97.69 71 GLU A N 1
ATOM 578 C CA . GLU A 1 71 ? -3.003 -6.038 8.047 1.00 97.69 71 GLU A CA 1
ATOM 579 C C . GLU A 1 71 ? -3.194 -5.623 6.578 1.00 97.69 71 GLU A C 1
ATOM 581 O O . GLU A 1 71 ? -2.282 -5.037 5.999 1.00 97.69 71 GLU A O 1
ATOM 586 N N . ASN A 1 72 ? -4.373 -5.817 5.972 1.00 98.50 72 ASN A N 1
ATOM 587 C CA . ASN A 1 72 ? -4.659 -5.268 4.639 1.00 98.50 72 ASN A CA 1
ATOM 588 C C . ASN A 1 72 ? -4.707 -3.729 4.658 1.00 98.50 72 ASN A C 1
ATOM 590 O O . ASN A 1 72 ? -4.082 -3.064 3.827 1.00 98.50 72 ASN A O 1
ATOM 594 N N . TYR A 1 73 ? -5.447 -3.151 5.611 1.00 98.62 73 TYR A N 1
ATOM 595 C CA . TYR A 1 73 ? -5.543 -1.700 5.792 1.00 98.62 73 TYR A CA 1
ATOM 596 C C . TYR A 1 73 ? -4.167 -1.075 6.045 1.00 98.62 73 TYR A C 1
ATOM 598 O O . TYR A 1 73 ? -3.777 -0.099 5.393 1.00 98.62 73 TYR A O 1
ATOM 606 N N . LYS A 1 74 ? -3.412 -1.675 6.968 1.00 96.94 74 LYS A N 1
ATOM 607 C CA . LYS A 1 74 ? -2.053 -1.275 7.318 1.00 96.94 74 LYS A CA 1
ATOM 608 C C . LYS A 1 74 ? -1.123 -1.374 6.114 1.00 96.94 74 LYS A C 1
ATOM 610 O O . LYS A 1 74 ? -0.431 -0.400 5.816 1.00 96.94 74 LYS A O 1
ATOM 615 N N . TYR A 1 75 ? -1.187 -2.474 5.359 1.00 97.44 75 TYR A N 1
ATOM 616 C CA . TYR A 1 75 ? -0.425 -2.633 4.122 1.00 97.44 75 TYR A CA 1
ATOM 617 C C . TYR A 1 75 ? -0.709 -1.488 3.152 1.00 97.44 75 TYR A C 1
ATOM 619 O O . TYR A 1 75 ? 0.236 -0.924 2.611 1.00 97.44 75 TYR A O 1
ATOM 627 N N . ALA A 1 76 ? -1.973 -1.113 2.928 1.00 98.00 76 ALA A N 1
ATOM 628 C CA . ALA A 1 76 ? -2.313 -0.019 2.016 1.00 98.00 76 ALA A CA 1
ATOM 629 C C . ALA A 1 76 ? -1.705 1.324 2.464 1.00 98.00 76 ALA A C 1
ATOM 631 O O . ALA A 1 76 ? -1.179 2.069 1.631 1.00 98.00 76 ALA A O 1
ATOM 632 N N . CYS A 1 77 ? -1.719 1.607 3.771 1.00 97.75 77 CYS A N 1
ATOM 633 C CA . CYS A 1 77 ? -1.094 2.803 4.335 1.00 97.75 77 CYS A CA 1
ATOM 634 C C . CYS A 1 77 ? 0.431 2.785 4.143 1.00 97.75 77 CYS A C 1
ATOM 636 O O . CYS A 1 77 ? 1.000 3.712 3.566 1.00 97.75 77 CYS A O 1
ATOM 638 N N . GLU A 1 78 ? 1.095 1.709 4.567 1.00 94.00 78 GLU A N 1
ATOM 639 C CA . GLU A 1 78 ? 2.552 1.558 4.486 1.00 94.00 78 GLU A CA 1
ATOM 640 C C . GLU A 1 78 ? 3.052 1.516 3.036 1.00 94.00 78 GLU A C 1
ATOM 642 O O . GLU A 1 78 ? 4.075 2.118 2.715 1.00 94.00 78 GLU A O 1
ATOM 647 N N . TYR A 1 79 ? 2.310 0.870 2.136 1.00 96.19 79 TYR A N 1
ATOM 648 C CA . TYR A 1 79 ? 2.554 0.882 0.694 1.00 96.19 79 TYR A CA 1
ATOM 649 C C . TYR A 1 79 ? 2.549 2.310 0.141 1.00 96.19 79 TYR A C 1
ATOM 651 O O . TYR A 1 79 ? 3.490 2.703 -0.550 1.00 96.19 79 TYR A O 1
ATOM 659 N N . GLY A 1 80 ? 1.536 3.111 0.487 1.00 96.94 80 GLY A N 1
ATOM 660 C CA . GLY A 1 80 ? 1.471 4.514 0.085 1.00 96.94 80 GLY A CA 1
ATOM 661 C C . GLY A 1 80 ? 2.626 5.347 0.656 1.00 96.94 80 GLY A C 1
ATOM 662 O O . GLY A 1 80 ? 3.184 6.187 -0.052 1.00 96.94 80 GLY A O 1
ATOM 663 N N . ILE A 1 81 ? 3.020 5.104 1.912 1.00 94.56 81 ILE A N 1
ATOM 664 C CA . ILE A 1 81 ? 4.154 5.791 2.555 1.00 94.56 81 ILE A CA 1
ATOM 665 C C . ILE A 1 81 ? 5.461 5.438 1.838 1.00 94.56 81 ILE A C 1
ATOM 667 O O . ILE A 1 81 ? 6.219 6.336 1.471 1.00 94.56 81 ILE A O 1
ATOM 671 N N . LEU A 1 82 ? 5.711 4.158 1.563 1.00 92.94 82 LEU A N 1
ATOM 672 C CA . LEU A 1 82 ? 6.911 3.713 0.850 1.00 92.94 82 LEU A CA 1
ATOM 673 C C . LEU A 1 82 ? 6.966 4.258 -0.580 1.00 92.94 82 LEU A C 1
ATOM 675 O O . LEU A 1 82 ? 8.026 4.694 -1.026 1.00 92.94 82 LEU A O 1
ATOM 679 N N . LEU A 1 83 ? 5.829 4.316 -1.277 1.00 96.06 83 LEU A N 1
ATOM 680 C CA . LEU A 1 83 ? 5.737 5.003 -2.565 1.00 96.06 83 LEU A CA 1
ATOM 681 C C . LEU A 1 83 ? 6.036 6.498 -2.448 1.00 96.06 83 LEU A C 1
ATOM 683 O O . LEU A 1 83 ? 6.651 7.057 -3.348 1.00 96.06 83 LEU A O 1
ATOM 687 N N . SER A 1 84 ? 5.627 7.154 -1.360 1.00 94.06 84 SER A N 1
ATOM 688 C CA . SER A 1 84 ? 5.914 8.576 -1.149 1.00 94.06 84 SER A CA 1
ATOM 689 C C . SER A 1 84 ? 7.395 8.851 -0.877 1.00 94.06 84 SER A C 1
ATOM 691 O O . SER A 1 84 ? 7.913 9.862 -1.343 1.00 94.06 84 SER A O 1
ATOM 693 N N . ILE A 1 85 ? 8.090 7.927 -0.205 1.00 89.88 85 ILE A N 1
ATOM 694 C CA . ILE A 1 85 ? 9.549 7.972 -0.034 1.00 89.88 85 ILE A CA 1
ATOM 695 C C . ILE A 1 85 ? 10.232 7.786 -1.393 1.00 89.88 85 ILE A C 1
ATOM 697 O O . ILE A 1 85 ? 11.115 8.556 -1.760 1.00 89.88 85 ILE A O 1
ATOM 701 N N . GLU A 1 86 ? 9.781 6.809 -2.183 1.00 91.81 86 GLU A N 1
ATOM 702 C CA . GLU A 1 86 ? 10.297 6.596 -3.537 1.00 91.81 86 GLU A CA 1
ATOM 703 C C . GLU A 1 86 ? 10.032 7.801 -4.456 1.00 91.81 86 GLU A C 1
ATOM 705 O O . GLU A 1 86 ? 10.892 8.206 -5.237 1.00 91.81 86 GLU A O 1
ATOM 710 N N . PHE A 1 87 ? 8.864 8.430 -4.333 1.00 93.81 87 PHE A N 1
ATOM 711 C CA . PHE A 1 87 ? 8.536 9.673 -5.021 1.00 93.81 87 PHE A CA 1
ATOM 712 C C . PHE A 1 87 ? 9.510 10.792 -4.643 1.00 93.81 87 PHE A C 1
ATOM 714 O O . PHE A 1 87 ? 10.081 11.433 -5.520 1.00 93.81 87 PHE A O 1
ATOM 721 N N . GLU A 1 88 ? 9.750 11.010 -3.354 1.00 90.62 88 GLU A N 1
ATOM 722 C CA . GLU A 1 88 ? 10.676 12.038 -2.882 1.00 90.62 88 GLU A CA 1
ATOM 723 C C . GLU A 1 88 ? 12.105 11.787 -3.386 1.00 90.62 88 GLU A C 1
ATOM 725 O O . GLU A 1 88 ? 12.769 12.711 -3.866 1.00 90.62 88 GLU A O 1
ATOM 730 N N . ASN A 1 89 ? 12.536 10.523 -3.424 1.00 88.25 89 ASN A N 1
ATOM 731 C CA . ASN A 1 89 ? 13.812 10.135 -4.021 1.00 88.25 89 ASN A CA 1
ATOM 732 C C . ASN A 1 89 ? 13.904 10.516 -5.508 1.00 88.25 89 ASN A C 1
ATOM 734 O O . ASN A 1 89 ? 14.953 11.004 -5.942 1.00 88.25 89 ASN A O 1
ATOM 738 N N . ARG A 1 90 ? 12.826 10.331 -6.282 1.00 90.81 90 ARG A N 1
ATOM 739 C CA . ARG A 1 90 ? 12.778 10.612 -7.732 1.00 90.81 90 ARG A CA 1
ATOM 740 C C . ARG A 1 90 ? 12.586 12.085 -8.082 1.00 90.81 90 ARG A C 1
ATOM 742 O O . ARG A 1 90 ? 13.137 12.544 -9.081 1.00 90.81 90 ARG A O 1
ATOM 749 N N . TYR A 1 91 ? 11.788 12.807 -7.300 1.00 90.44 91 TYR A N 1
ATOM 750 C CA . TYR A 1 91 ? 11.294 14.147 -7.640 1.00 90.44 91 TYR A CA 1
ATOM 751 C C . TYR A 1 91 ? 11.819 15.253 -6.715 1.00 90.44 91 TYR A C 1
ATOM 753 O O . TYR A 1 91 ? 11.606 16.427 -7.000 1.00 90.44 91 TYR A O 1
ATOM 761 N N . LYS A 1 92 ? 12.554 14.898 -5.652 1.00 89.56 92 LYS A N 1
ATOM 762 C CA . LYS A 1 92 ? 13.234 15.819 -4.720 1.00 89.56 92 LYS A CA 1
ATOM 763 C C . LYS A 1 92 ? 12.299 16.784 -3.986 1.00 89.56 92 LYS A C 1
ATOM 765 O O . LYS A 1 92 ? 12.709 17.863 -3.570 1.00 89.56 92 LYS A O 1
ATOM 770 N N . HIS A 1 93 ? 11.045 16.382 -3.807 1.00 83.19 93 HIS A N 1
ATOM 771 C CA . HIS A 1 93 ? 10.085 17.057 -2.946 1.00 83.19 93 HIS A CA 1
ATOM 772 C C . HIS A 1 93 ? 9.080 16.051 -2.373 1.00 83.19 93 HIS A C 1
ATOM 774 O O . HIS A 1 93 ? 8.848 14.986 -2.947 1.00 83.19 93 HIS A O 1
ATOM 780 N N . SER A 1 94 ? 8.449 16.403 -1.252 1.00 85.44 94 SER A N 1
ATOM 781 C CA . SER A 1 94 ? 7.480 15.531 -0.582 1.00 85.44 94 SER A CA 1
ATOM 782 C C . SER A 1 94 ? 6.136 15.470 -1.321 1.00 85.44 94 SER A C 1
ATOM 784 O O . SER A 1 94 ? 5.713 16.430 -1.979 1.00 85.44 94 SER A O 1
ATOM 786 N N . HIS A 1 95 ? 5.446 14.333 -1.201 1.00 92.62 95 HIS A N 1
ATOM 787 C CA . HIS A 1 95 ? 4.087 14.146 -1.699 1.00 92.62 95 HIS A CA 1
ATOM 788 C C . HIS A 1 95 ? 3.064 14.444 -0.595 1.00 92.62 95 HIS A C 1
ATOM 790 O O . HIS A 1 95 ? 3.087 13.821 0.464 1.00 92.62 95 HIS A O 1
ATOM 796 N N . LYS A 1 96 ? 2.101 15.339 -0.857 1.00 91.56 96 LYS A N 1
ATOM 797 C CA . LYS A 1 96 ? 1.140 15.827 0.157 1.00 91.56 96 LYS A CA 1
ATOM 798 C C . LYS A 1 96 ? 0.374 14.714 0.881 1.00 91.56 96 LYS A C 1
ATOM 800 O O . LYS A 1 96 ? 0.144 14.805 2.080 1.00 91.56 96 LYS A O 1
ATOM 805 N N . SER A 1 97 ? 0.000 13.649 0.172 1.00 96.12 97 SER A N 1
ATOM 806 C CA . SER A 1 97 ? -0.760 12.537 0.763 1.00 96.12 97 SER A CA 1
ATOM 807 C C . SER A 1 97 ? 0.052 11.667 1.730 1.00 96.12 97 SER A C 1
ATOM 809 O O . SER A 1 97 ? -0.550 10.838 2.403 1.00 96.12 97 SER A O 1
ATOM 811 N N . ARG A 1 98 ? 1.380 11.847 1.836 1.00 93.50 98 ARG A N 1
ATOM 812 C CA . ARG A 1 98 ? 2.210 11.134 2.821 1.00 93.50 98 ARG A CA 1
ATOM 813 C C . ARG A 1 98 ? 1.700 11.366 4.242 1.00 93.50 98 ARG A C 1
ATOM 815 O O . ARG A 1 98 ? 1.444 10.403 4.952 1.00 93.50 98 ARG A O 1
ATOM 822 N N . ALA A 1 99 ? 1.454 12.626 4.601 1.00 89.75 99 ALA A N 1
ATOM 823 C CA . ALA A 1 99 ? 0.944 12.988 5.922 1.00 89.75 99 ALA A CA 1
ATOM 824 C C . ALA A 1 99 ? -0.425 12.345 6.212 1.00 89.75 99 ALA A C 1
ATOM 826 O O . ALA A 1 99 ? -0.679 11.902 7.326 1.00 89.75 99 ALA A O 1
ATOM 827 N N . VAL A 1 100 ? -1.289 12.238 5.195 1.00 96.12 100 VAL A N 1
ATOM 828 C CA . VAL A 1 100 ? -2.599 11.579 5.320 1.00 96.12 100 VAL A CA 1
ATOM 829 C C . VAL A 1 100 ? -2.440 10.079 5.577 1.00 96.12 100 VAL A C 1
ATOM 831 O O . VAL A 1 100 ? -3.134 9.529 6.422 1.00 96.12 100 VAL A O 1
ATOM 834 N N . LEU A 1 101 ? -1.520 9.412 4.879 1.00 97.25 101 LEU A N 1
ATOM 835 C CA . LEU A 1 101 ? -1.256 7.981 5.058 1.00 97.25 101 LEU A CA 1
ATOM 836 C C . LEU A 1 101 ? -0.645 7.671 6.431 1.00 97.25 101 LEU A C 1
ATOM 838 O O . LEU A 1 101 ? -1.063 6.716 7.079 1.00 97.25 101 LEU A O 1
ATOM 842 N N . GLU A 1 102 ? 0.302 8.490 6.892 1.00 91.12 102 GLU A N 1
ATOM 843 C CA . GLU A 1 102 ? 0.885 8.383 8.238 1.00 91.12 102 GLU A CA 1
ATOM 844 C C . GLU A 1 102 ? -0.187 8.594 9.321 1.00 91.12 102 GLU A C 1
ATOM 846 O O . GLU A 1 102 ? -0.250 7.847 10.299 1.00 91.12 102 GLU A O 1
ATOM 851 N N . TYR A 1 103 ? -1.088 9.559 9.114 1.00 91.31 103 TYR A N 1
ATOM 852 C CA . TYR A 1 103 ? -2.223 9.801 10.003 1.00 91.31 103 TYR A CA 1
ATOM 853 C C . TYR A 1 103 ? -3.208 8.624 10.030 1.00 91.31 103 TYR A C 1
ATOM 855 O O . TYR A 1 103 ? -3.591 8.160 11.103 1.00 91.31 103 TYR A O 1
ATOM 863 N N . LEU A 1 104 ? -3.588 8.105 8.860 1.00 96.81 104 LEU A N 1
ATOM 864 C CA . LEU A 1 104 ? -4.478 6.949 8.720 1.00 96.81 104 LEU A CA 1
ATOM 865 C C . LEU A 1 104 ? -3.901 5.691 9.362 1.00 96.81 104 LEU A C 1
ATOM 867 O O . LEU A 1 104 ? -4.662 4.919 9.943 1.00 96.81 104 LEU A O 1
ATOM 871 N N . LEU A 1 105 ? -2.585 5.489 9.279 1.00 94.25 105 LEU A N 1
ATOM 872 C CA . LEU A 1 105 ? -1.911 4.374 9.934 1.00 94.25 105 LEU A CA 1
ATOM 873 C C . LEU A 1 105 ? -2.023 4.484 11.459 1.00 94.25 105 LEU A C 1
ATOM 875 O O . LEU A 1 105 ? -2.393 3.510 12.111 1.00 94.25 105 LEU A O 1
ATOM 879 N N . LYS A 1 106 ? -1.801 5.681 12.019 1.00 89.12 106 LYS A N 1
ATOM 880 C CA . LYS A 1 106 ? -2.004 5.934 13.453 1.00 89.12 106 LYS A CA 1
ATOM 881 C C . LYS A 1 106 ? -3.448 5.674 13.884 1.00 89.12 106 LYS A C 1
ATOM 883 O O . LYS A 1 106 ? -3.665 4.944 14.843 1.00 89.12 106 LYS A O 1
ATOM 888 N N . VAL A 1 107 ? -4.423 6.257 13.187 1.00 91.44 107 VAL A N 1
ATOM 889 C CA . VAL A 1 107 ? -5.848 6.066 13.514 1.00 91.44 107 VAL A CA 1
ATOM 890 C C . VAL A 1 107 ? -6.240 4.592 13.374 1.00 91.44 107 VAL A C 1
ATOM 892 O O . VAL A 1 107 ? -6.959 4.062 14.213 1.00 91.44 107 VAL A O 1
ATOM 895 N N . GLY A 1 108 ? -5.722 3.906 12.352 1.00 92.25 108 GLY A N 1
ATOM 896 C CA . GLY A 1 108 ? -5.948 2.480 12.127 1.00 92.25 108 GLY A CA 1
ATOM 897 C C . GLY A 1 108 ? -5.515 1.609 13.303 1.00 92.25 108 GLY A C 1
ATOM 898 O O . GLY A 1 108 ? -6.244 0.701 13.687 1.00 92.25 108 GLY A O 1
ATOM 899 N N . GLU A 1 109 ? -4.366 1.904 13.908 1.00 91.06 109 GLU A N 1
ATOM 900 C CA . GLU A 1 109 ? -3.857 1.183 15.083 1.00 91.06 109 GLU A CA 1
ATOM 901 C C . GLU A 1 109 ? -4.761 1.351 16.318 1.00 91.06 109 GLU A C 1
ATOM 903 O O . GLU A 1 109 ? -4.877 0.428 17.125 1.00 91.06 109 GLU A O 1
ATOM 908 N N . GLU A 1 110 ? -5.457 2.486 16.449 1.00 91.50 110 GLU A N 1
ATOM 909 C CA . GLU A 1 110 ? -6.439 2.723 17.521 1.00 91.50 110 GLU A CA 1
ATOM 910 C C . GLU A 1 110 ? -7.734 1.917 17.326 1.00 91.50 110 GLU A C 1
ATOM 912 O O . GLU A 1 110 ? -8.427 1.619 18.298 1.00 91.50 110 GLU A O 1
ATOM 917 N N . ILE A 1 111 ? -8.050 1.529 16.085 1.00 94.12 111 ILE A N 1
ATOM 918 C CA . ILE A 1 111 ? -9.268 0.784 15.732 1.00 94.12 111 ILE A CA 1
ATOM 919 C C . ILE A 1 111 ? -9.004 -0.652 15.272 1.00 94.12 111 ILE A C 1
ATOM 921 O O . ILE A 1 111 ? -9.917 -1.302 14.764 1.00 94.12 111 ILE A O 1
ATOM 925 N N . LYS A 1 112 ? -7.781 -1.167 15.422 1.00 93.62 112 LYS A N 1
ATOM 926 C CA . LYS A 1 112 ? -7.381 -2.482 14.893 1.00 93.62 112 LYS A CA 1
ATOM 927 C C . LYS A 1 112 ? -8.298 -3.630 15.335 1.00 93.62 112 LYS A C 1
ATOM 929 O O . LYS A 1 112 ? -8.598 -4.520 14.543 1.00 93.62 112 LYS A O 1
ATOM 934 N N . ASP A 1 113 ? -8.824 -3.557 16.558 1.00 96.12 113 ASP A N 1
ATOM 935 C CA . ASP A 1 113 ? -9.715 -4.572 17.134 1.00 96.12 113 ASP A CA 1
ATOM 936 C C . ASP A 1 113 ? -11.131 -4.547 16.519 1.00 96.12 113 ASP A C 1
ATOM 938 O O . ASP A 1 113 ? -11.921 -5.462 16.738 1.00 96.12 113 ASP A O 1
ATOM 942 N N . GLN A 1 114 ? -11.464 -3.519 15.727 1.00 97.75 114 GLN A N 1
ATOM 943 C CA . GLN A 1 114 ? -12.735 -3.412 14.998 1.00 97.75 114 GLN A CA 1
ATOM 944 C C . GLN A 1 114 ? -12.701 -4.149 13.648 1.00 97.75 114 GLN A C 1
ATOM 946 O O . GLN A 1 114 ? -13.749 -4.381 13.041 1.00 97.75 114 GLN A O 1
ATOM 951 N N . PHE A 1 115 ? -11.517 -4.536 13.161 1.00 97.50 115 PHE A N 1
ATOM 952 C CA . PHE A 1 115 ? -11.394 -5.342 11.949 1.00 97.50 115 PHE A CA 1
ATOM 953 C C . PHE A 1 115 ? -11.775 -6.799 12.219 1.00 97.50 115 PHE A C 1
ATOM 955 O O . PHE A 1 115 ? -11.381 -7.395 13.221 1.00 97.50 115 PHE A O 1
ATOM 962 N N . LYS A 1 116 ? -12.506 -7.406 11.274 1.00 94.50 116 LYS A N 1
ATOM 963 C CA . LYS A 1 116 ? -12.973 -8.801 11.382 1.00 94.50 116 LYS A CA 1
ATOM 964 C C . LYS A 1 116 ? -11.833 -9.814 11.399 1.00 94.50 116 LYS A C 1
ATOM 966 O O . LYS A 1 116 ? -11.954 -10.867 12.015 1.00 94.50 116 LYS A O 1
ATOM 971 N N . GLN A 1 117 ? -10.763 -9.517 10.672 1.00 97.19 117 GLN A N 1
ATOM 972 C CA . GLN A 1 117 ? -9.565 -10.338 10.594 1.00 97.19 117 GLN A CA 1
ATOM 973 C C . GLN A 1 117 ? -8.351 -9.485 10.933 1.00 97.19 117 GLN A C 1
ATOM 975 O O . GLN A 1 117 ? -8.348 -8.270 10.739 1.00 97.19 117 GLN A O 1
ATOM 980 N N . GLN A 1 118 ? -7.307 -10.139 11.421 1.00 96.25 118 GLN A N 1
ATOM 981 C CA . GLN A 1 118 ? -6.051 -9.469 11.739 1.00 96.25 118 GLN A CA 1
ATOM 982 C C . GLN A 1 118 ? -4.985 -9.781 10.694 1.00 96.25 118 GLN A C 1
ATOM 984 O O . GLN A 1 118 ? -4.207 -8.907 10.360 1.00 96.25 118 GLN A O 1
ATOM 989 N N . GLU A 1 119 ? -4.989 -10.978 10.113 1.00 95.81 119 GLU A N 1
ATOM 990 C CA . GLU A 1 119 ? -3.946 -11.436 9.194 1.00 95.81 119 GLU A CA 1
ATOM 991 C C . GLU A 1 119 ? -4.056 -10.828 7.789 1.00 95.81 119 GLU A C 1
ATOM 993 O O . GLU A 1 119 ? -5.131 -10.424 7.335 1.00 95.81 119 GLU A O 1
ATOM 998 N N . LEU A 1 120 ? -2.929 -10.784 7.076 1.00 95.44 120 LEU A N 1
ATOM 999 C CA . LEU A 1 120 ? -2.899 -10.366 5.680 1.00 95.44 120 LEU A CA 1
ATOM 1000 C C . LEU A 1 120 ? -3.638 -11.400 4.822 1.00 95.44 120 LEU A C 1
ATOM 1002 O O . LEU A 1 120 ? -3.304 -12.583 4.826 1.00 95.44 120 LEU A O 1
ATOM 1006 N N . THR A 1 121 ? -4.621 -10.943 4.057 1.00 96.94 121 THR A N 1
ATOM 1007 C CA . THR A 1 121 ? -5.411 -11.803 3.161 1.00 96.94 121 THR A CA 1
ATOM 1008 C C . THR A 1 121 ? -4.882 -11.722 1.722 1.00 96.94 121 THR A C 1
ATOM 1010 O O . THR A 1 121 ? -4.163 -10.768 1.397 1.00 96.94 121 THR A O 1
ATOM 1013 N N . PRO A 1 122 ? -5.248 -12.658 0.823 1.00 97.12 122 PRO A N 1
ATOM 1014 C CA . PRO A 1 122 ? -4.853 -12.591 -0.583 1.00 97.12 122 PRO A CA 1
ATOM 1015 C C . PRO A 1 122 ? -5.149 -11.222 -1.208 1.00 97.12 122 PRO A C 1
ATOM 1017 O O . PRO A 1 122 ? -6.250 -10.690 -1.068 1.00 97.12 122 PRO A O 1
ATOM 1020 N N . PHE A 1 123 ? -4.159 -10.638 -1.887 1.00 97.38 123 PHE A N 1
ATOM 1021 C CA . PHE A 1 123 ? -4.282 -9.301 -2.466 1.00 97.38 123 PHE A CA 1
ATOM 1022 C C . PHE A 1 123 ? -5.411 -9.232 -3.498 1.00 97.38 123 PHE A C 1
ATOM 1024 O O . PHE A 1 123 ? -5.500 -10.073 -4.395 1.00 97.38 123 PHE A O 1
ATOM 1031 N N . ALA A 1 124 ? -6.231 -8.181 -3.426 1.00 97.12 124 ALA A N 1
ATOM 1032 C CA . ALA A 1 124 ? -7.202 -7.900 -4.477 1.00 97.12 124 ALA A CA 1
ATOM 1033 C C . ALA A 1 124 ? -6.508 -7.692 -5.828 1.00 97.12 124 ALA A C 1
ATOM 1035 O O . ALA A 1 124 ? -5.501 -6.991 -5.914 1.00 97.12 124 ALA A O 1
ATOM 1036 N N . GLN A 1 125 ? -7.100 -8.240 -6.889 1.00 97.19 125 GLN A N 1
ATOM 1037 C CA . GLN A 1 125 ? -6.640 -8.104 -8.272 1.00 97.19 125 GLN A CA 1
ATOM 1038 C C . GLN A 1 125 ? -7.594 -7.192 -9.049 1.00 97.19 125 GLN A C 1
ATOM 1040 O O . GLN A 1 125 ? -8.495 -7.645 -9.752 1.00 97.19 125 GLN A O 1
ATOM 1045 N N . ALA A 1 126 ? -7.420 -5.874 -8.895 1.00 95.94 126 ALA A N 1
ATOM 1046 C CA . ALA A 1 126 ? -8.249 -4.863 -9.557 1.00 95.94 126 ALA A CA 1
ATOM 1047 C C . ALA A 1 126 ? -7.783 -4.625 -11.006 1.00 95.94 126 ALA A C 1
ATOM 1049 O O . ALA A 1 126 ? -7.293 -3.555 -11.369 1.00 95.94 126 ALA A O 1
ATOM 1050 N N . MET A 1 127 ? -7.892 -5.663 -11.829 1.00 95.50 127 MET A N 1
ATOM 1051 C CA . MET A 1 127 ? -7.459 -5.685 -13.228 1.00 95.50 127 MET A CA 1
ATOM 1052 C C . MET A 1 127 ? -8.440 -6.505 -14.090 1.00 95.50 127 MET A C 1
ATOM 1054 O O . MET A 1 127 ? -9.305 -7.185 -13.517 1.00 95.50 127 MET A O 1
ATOM 1058 N N . PRO A 1 128 ? -8.351 -6.423 -15.433 1.00 96.69 128 PRO A N 1
ATOM 1059 C CA . PRO A 1 128 ? -9.115 -7.283 -16.340 1.00 96.69 128 PRO A CA 1
ATOM 1060 C C . PRO A 1 128 ? -8.941 -8.777 -16.029 1.00 96.69 128 PRO A C 1
ATOM 1062 O O . PRO A 1 128 ? -7.915 -9.175 -15.474 1.00 96.69 128 PRO A O 1
ATOM 1065 N N . GLU A 1 129 ? -9.956 -9.586 -16.337 1.00 95.12 129 GLU A N 1
ATOM 1066 C CA . GLU A 1 129 ? -10.006 -11.007 -15.956 1.00 95.12 129 GLU A CA 1
ATOM 1067 C C . GLU A 1 129 ? -8.861 -11.808 -16.584 1.00 95.12 129 GLU A C 1
ATOM 1069 O O . GLU A 1 129 ? -8.277 -12.661 -15.928 1.00 95.12 129 GLU A O 1
ATOM 1074 N N . GLU A 1 130 ? -8.469 -11.468 -17.813 1.00 95.81 130 GLU A N 1
ATOM 1075 C CA . GLU A 1 130 ? -7.417 -12.150 -18.569 1.00 95.81 130 GLU A CA 1
ATOM 1076 C C . GLU A 1 130 ? -6.027 -12.097 -17.915 1.00 95.81 130 GLU A C 1
ATOM 1078 O O . GLU A 1 130 ? -5.162 -12.907 -18.247 1.00 95.81 130 GLU A O 1
ATOM 1083 N N . TYR A 1 131 ? -5.800 -11.162 -16.985 1.00 95.06 131 TYR A N 1
ATOM 1084 C CA . TYR A 1 131 ? -4.536 -11.045 -16.257 1.00 95.06 131 TYR A CA 1
ATOM 1085 C C . TYR A 1 131 ? -4.558 -11.723 -14.886 1.00 95.06 131 TYR A C 1
ATOM 1087 O O . TYR A 1 131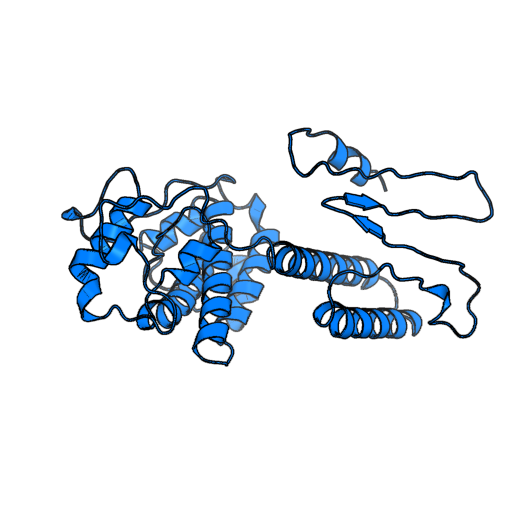 ? -3.493 -11.879 -14.283 1.00 95.06 131 TYR A O 1
ATOM 1095 N N . ARG A 1 132 ? -5.736 -12.097 -14.372 1.00 94.75 132 ARG A N 1
ATOM 1096 C CA . ARG A 1 132 ? -5.871 -12.629 -13.013 1.00 94.75 132 ARG A CA 1
ATOM 1097 C C . ARG A 1 132 ? -5.304 -14.039 -12.916 1.00 94.75 132 ARG A C 1
ATOM 1099 O O . ARG A 1 132 ? -5.461 -14.853 -13.821 1.00 94.75 132 ARG A O 1
ATOM 1106 N N . CYS A 1 133 ? -4.653 -14.336 -11.798 1.00 93.62 133 CYS A N 1
ATOM 1107 C CA . CYS A 1 133 ? -4.194 -15.685 -11.464 1.00 93.62 133 CYS A CA 1
ATOM 1108 C C . CYS A 1 133 ? -3.955 -15.825 -9.957 1.00 93.62 133 CYS A C 1
ATOM 1110 O O . CYS A 1 133 ? -4.034 -14.842 -9.227 1.00 93.62 133 CYS A O 1
ATOM 1112 N N . ASP A 1 134 ? -3.642 -17.025 -9.471 1.00 93.69 134 ASP A N 1
ATOM 1113 C CA . ASP A 1 134 ? -3.463 -17.266 -8.028 1.00 93.69 134 ASP A CA 1
ATOM 1114 C C . ASP A 1 134 ? -2.308 -16.456 -7.410 1.00 93.69 134 ASP A C 1
ATOM 1116 O O . ASP A 1 134 ? -2.349 -16.093 -6.233 1.00 93.69 134 ASP A O 1
ATOM 1120 N N . ASP A 1 135 ? -1.291 -16.116 -8.208 1.00 93.50 135 ASP A N 1
ATOM 1121 C CA . ASP A 1 135 ? -0.197 -15.242 -7.794 1.00 93.50 135 ASP A CA 1
ATOM 1122 C C . ASP A 1 135 ? -0.477 -13.790 -8.203 1.00 93.50 135 ASP A C 1
ATOM 1124 O O . ASP A 1 135 ? -0.226 -13.370 -9.336 1.00 93.50 135 ASP A O 1
ATOM 1128 N N . ALA A 1 136 ? -0.944 -12.991 -7.241 1.00 94.69 136 ALA A N 1
ATOM 1129 C CA . ALA A 1 136 ? -1.232 -11.577 -7.456 1.00 94.69 136 ALA A CA 1
ATOM 1130 C C . ALA A 1 136 ? -0.027 -10.788 -8.004 1.00 94.69 136 ALA A C 1
ATOM 1132 O O . ALA A 1 136 ? -0.226 -9.857 -8.785 1.00 94.69 136 ALA A O 1
ATOM 1133 N N . ILE A 1 137 ? 1.213 -11.145 -7.641 1.00 94.81 137 ILE A N 1
ATOM 1134 C CA . ILE A 1 137 ? 2.405 -10.449 -8.142 1.00 94.81 137 ILE A CA 1
ATOM 1135 C C . ILE A 1 137 ? 2.594 -10.733 -9.621 1.00 94.81 137 ILE A C 1
ATOM 1137 O O . ILE A 1 137 ? 2.783 -9.804 -10.409 1.00 94.81 137 ILE A O 1
ATOM 1141 N N . LYS A 1 138 ? 2.495 -12.005 -10.011 1.00 93.81 138 LYS A N 1
ATOM 1142 C CA . LYS A 1 138 ? 2.554 -12.404 -11.418 1.00 93.81 138 LYS A CA 1
ATOM 1143 C C . LYS A 1 138 ? 1.445 -11.727 -12.226 1.00 93.81 138 LYS A C 1
ATOM 1145 O O . LYS A 1 138 ? 1.731 -11.163 -13.282 1.00 93.81 138 LYS A O 1
ATOM 1150 N N . ALA A 1 139 ? 0.218 -11.707 -11.704 1.00 95.25 139 ALA A N 1
ATOM 1151 C CA . ALA A 1 139 ? -0.918 -11.026 -12.322 1.00 95.25 139 ALA A CA 1
ATOM 1152 C C . ALA A 1 139 ? -0.633 -9.529 -12.554 1.00 95.25 139 ALA A C 1
ATOM 1154 O O . ALA A 1 139 ? -0.731 -9.031 -13.678 1.00 95.25 139 ALA A O 1
ATOM 1155 N N . TYR A 1 140 ? -0.184 -8.809 -11.518 1.00 96.56 140 TYR A N 1
ATOM 1156 C CA . TYR A 1 140 ? 0.126 -7.381 -11.624 1.00 96.56 140 TYR A CA 1
ATOM 1157 C C . TYR A 1 140 ? 1.320 -7.080 -12.534 1.00 96.56 140 TYR A C 1
ATOM 1159 O O . TYR A 1 140 ? 1.271 -6.084 -13.260 1.00 96.56 140 TYR A O 1
ATOM 1167 N N . ARG A 1 141 ? 2.372 -7.911 -12.531 1.00 95.25 141 ARG A N 1
ATOM 1168 C CA . ARG A 1 141 ? 3.518 -7.767 -13.447 1.00 95.25 141 ARG A CA 1
ATOM 1169 C C . ARG A 1 141 ? 3.086 -7.952 -14.899 1.00 95.25 141 ARG A C 1
ATOM 1171 O O . ARG A 1 141 ? 3.397 -7.096 -15.724 1.00 95.25 141 ARG A O 1
ATOM 1178 N N . ASN A 1 142 ? 2.299 -8.989 -15.194 1.00 93.44 142 ASN A N 1
ATOM 1179 C CA . ASN A 1 142 ? 1.737 -9.213 -16.529 1.00 93.44 142 ASN A CA 1
ATOM 1180 C C . ASN A 1 142 ? 0.879 -8.023 -16.974 1.00 93.44 142 ASN A C 1
ATOM 1182 O O . ASN A 1 142 ? 1.077 -7.487 -18.064 1.00 93.44 142 ASN A O 1
ATOM 1186 N N . TYR A 1 143 ? -0.005 -7.537 -16.101 1.00 94.88 143 TYR A N 1
ATOM 1187 C CA . TYR A 1 143 ? -0.812 -6.352 -16.384 1.00 94.88 143 TYR A CA 1
ATOM 1188 C C . TYR A 1 143 ? 0.057 -5.106 -16.644 1.00 94.88 143 TYR A C 1
ATOM 1190 O O . TYR A 1 143 ? -0.246 -4.298 -17.524 1.00 94.88 143 TYR A O 1
ATOM 1198 N N . TYR A 1 144 ? 1.182 -4.954 -15.938 1.00 94.25 144 TYR A N 1
ATOM 1199 C CA . TYR A 1 144 ? 2.149 -3.885 -16.195 1.00 94.25 144 TYR A CA 1
ATOM 1200 C C . TYR A 1 144 ? 2.796 -3.996 -17.583 1.00 94.25 144 TYR A C 1
ATOM 1202 O O . TYR A 1 144 ? 2.828 -3.013 -18.328 1.00 94.25 144 TYR A O 1
ATOM 1210 N N . ILE A 1 145 ? 3.290 -5.187 -17.932 1.00 93.19 145 ILE A N 1
ATOM 1211 C CA . ILE A 1 145 ? 4.015 -5.468 -19.180 1.00 93.19 145 ILE A CA 1
ATOM 1212 C C . ILE A 1 145 ? 3.115 -5.301 -20.406 1.00 93.19 145 ILE A C 1
ATOM 1214 O O . ILE A 1 145 ? 3.560 -4.780 -21.429 1.00 93.19 145 ILE A O 1
ATOM 1218 N N . HIS A 1 146 ? 1.855 -5.725 -20.322 1.00 92.19 146 HIS A N 1
ATOM 1219 C CA . HIS A 1 146 ? 0.958 -5.719 -21.476 1.00 92.19 146 HIS A CA 1
ATOM 1220 C C . HIS A 1 146 ? 0.177 -4.405 -21.605 1.00 92.19 146 HIS A C 1
ATOM 1222 O O . HIS A 1 146 ? 0.191 -3.785 -22.670 1.00 92.19 146 HIS A O 1
ATOM 1228 N N . ASP A 1 147 ? -0.404 -3.905 -20.512 1.00 93.00 147 ASP A N 1
ATOM 1229 C CA . ASP A 1 147 ? -1.331 -2.766 -20.568 1.00 93.00 147 ASP A CA 1
ATOM 1230 C C . ASP A 1 147 ? -0.722 -1.442 -20.108 1.00 93.00 147 ASP A C 1
ATOM 1232 O O . ASP A 1 147 ? -1.250 -0.370 -20.424 1.00 93.00 147 ASP A O 1
ATOM 1236 N N . LYS A 1 148 ? 0.368 -1.473 -19.332 1.00 90.94 148 LYS A N 1
ATOM 1237 C CA . LYS A 1 148 ? 1.004 -0.252 -18.797 1.00 90.94 148 LYS A CA 1
ATOM 1238 C C . LYS A 1 148 ? 2.303 0.106 -19.498 1.00 90.94 148 LYS A C 1
ATOM 1240 O O . LYS A 1 148 ? 2.813 1.200 -19.275 1.00 90.94 148 LYS A O 1
ATOM 1245 N N . LYS A 1 149 ? 2.776 -0.720 -20.431 1.00 90.69 149 LYS A N 1
ATOM 1246 C CA . LYS A 1 149 ? 4.034 -0.498 -21.153 1.00 90.69 149 LYS A CA 1
ATOM 1247 C C . LYS A 1 149 ? 4.143 0.861 -21.833 1.00 90.69 149 LYS A C 1
ATOM 1249 O O . LYS A 1 149 ? 5.179 1.503 -21.745 1.00 90.69 149 LYS A O 1
ATOM 1254 N N . LYS A 1 150 ? 3.058 1.358 -22.432 1.00 92.00 150 LYS A N 1
ATOM 1255 C CA . LYS A 1 150 ? 3.045 2.668 -23.115 1.00 92.00 150 LYS A CA 1
ATOM 1256 C C . LYS A 1 150 ? 3.286 3.860 -22.183 1.00 92.00 150 LYS A C 1
ATOM 1258 O O . LYS A 1 150 ? 3.634 4.936 -22.655 1.00 92.00 150 LYS A O 1
ATOM 1263 N N . ILE A 1 151 ? 3.044 3.697 -20.883 1.00 92.50 151 ILE A N 1
ATOM 1264 C CA . ILE A 1 151 ? 3.206 4.753 -19.877 1.00 92.50 151 ILE A CA 1
ATOM 1265 C C . ILE A 1 151 ? 4.374 4.485 -18.924 1.00 92.50 151 ILE A C 1
ATOM 1267 O O . ILE A 1 151 ? 4.585 5.258 -17.988 1.00 92.50 151 ILE A O 1
ATOM 1271 N N . ALA A 1 152 ? 5.068 3.365 -19.114 1.00 93.12 152 ALA A N 1
ATOM 1272 C CA . ALA A 1 152 ? 6.063 2.864 -18.195 1.00 93.12 152 ALA A CA 1
ATOM 1273 C C . ALA A 1 152 ? 7.428 3.482 -18.512 1.00 93.12 152 ALA A C 1
ATOM 1275 O O . ALA A 1 152 ? 8.046 3.175 -19.525 1.00 93.12 152 ALA A O 1
ATOM 1276 N N . THR A 1 153 ? 7.860 4.387 -17.640 1.00 95.38 153 THR A N 1
ATOM 1277 C CA . THR A 1 153 ? 9.212 4.948 -17.607 1.00 95.38 153 THR A CA 1
ATOM 1278 C C . THR A 1 153 ? 9.733 4.887 -16.180 1.00 95.38 153 THR A C 1
ATOM 1280 O O . THR A 1 153 ? 8.935 4.913 -15.235 1.00 95.38 153 THR A O 1
ATOM 1283 N N . TRP A 1 154 ? 11.053 4.837 -16.019 1.00 95.12 154 TRP A N 1
ATOM 1284 C CA . TRP A 1 154 ? 11.702 4.901 -14.716 1.00 95.12 154 TRP A CA 1
ATOM 1285 C C . TRP A 1 154 ? 12.813 5.951 -14.737 1.00 95.12 154 TRP A C 1
ATOM 1287 O O . TRP A 1 154 ? 13.736 5.886 -15.542 1.00 95.12 154 TRP A O 1
ATOM 1297 N N . LYS A 1 155 ? 12.738 6.915 -13.814 1.00 91.75 155 LYS A N 1
ATOM 1298 C CA . LYS A 1 155 ? 13.862 7.794 -13.442 1.00 91.75 155 LYS A CA 1
ATOM 1299 C C . LYS A 1 155 ? 14.952 7.040 -12.673 1.00 91.75 155 LYS A C 1
ATOM 1301 O O . LYS A 1 155 ? 16.051 7.555 -12.499 1.00 91.75 155 LYS A O 1
ATOM 1306 N N . THR A 1 156 ? 14.610 5.860 -12.166 1.00 90.12 156 THR A N 1
ATOM 1307 C CA . THR A 1 156 ? 15.491 4.903 -11.493 1.00 90.12 156 THR A CA 1
ATOM 1308 C C . THR A 1 156 ? 15.820 3.739 -12.427 1.00 90.12 156 THR A C 1
ATOM 1310 O O . THR A 1 156 ? 15.438 3.743 -13.592 1.00 90.12 156 THR A O 1
ATOM 1313 N N . GLU A 1 157 ? 16.487 2.711 -11.904 1.00 88.38 157 GLU A N 1
ATOM 1314 C CA . GLU A 1 157 ? 16.666 1.449 -12.620 1.00 88.38 157 GLU A CA 1
ATOM 1315 C C . GLU A 1 157 ? 15.311 0.809 -12.966 1.00 88.38 157 GLU A C 1
ATOM 1317 O O . GLU A 1 157 ? 14.419 0.707 -12.115 1.00 88.38 157 GLU A O 1
ATOM 1322 N N . GLU A 1 158 ? 15.170 0.406 -14.228 1.00 92.12 158 GLU A N 1
ATOM 1323 C CA . GLU A 1 158 ? 14.011 -0.327 -14.726 1.00 92.12 158 GLU A CA 1
ATOM 1324 C C . GLU A 1 158 ? 14.021 -1.769 -14.183 1.00 92.12 158 GLU A C 1
ATOM 1326 O O . GLU A 1 158 ? 15.067 -2.424 -14.202 1.00 92.12 158 GLU A O 1
ATOM 1331 N N . PRO A 1 159 ? 12.887 -2.307 -13.696 1.00 91.94 159 PRO A N 1
ATOM 1332 C CA . PRO A 1 159 ? 12.860 -3.656 -13.148 1.00 91.94 159 PRO A CA 1
ATOM 1333 C C . PRO A 1 159 ? 13.143 -4.718 -14.217 1.00 91.94 159 PRO A C 1
ATOM 1335 O O . PRO A 1 159 ? 12.472 -4.759 -15.245 1.00 91.94 159 PRO A O 1
ATOM 1338 N N . LYS A 1 160 ? 14.065 -5.649 -13.942 1.00 89.69 160 LYS A N 1
ATOM 1339 C CA . LYS A 1 160 ? 14.439 -6.731 -14.878 1.00 89.69 160 LYS A CA 1
ATOM 1340 C C . LYS A 1 160 ? 13.245 -7.567 -15.356 1.00 89.69 160 LYS A C 1
ATOM 1342 O O . LYS A 1 160 ? 13.165 -7.902 -16.532 1.00 89.69 160 LYS A O 1
ATOM 1347 N N . TRP A 1 161 ? 12.280 -7.833 -14.473 1.00 90.12 161 TRP A N 1
ATOM 1348 C CA . TRP A 1 161 ? 11.064 -8.582 -14.812 1.00 90.12 161 TRP A CA 1
ATOM 1349 C C . TRP A 1 161 ? 10.184 -7.881 -15.861 1.00 90.12 161 TRP A C 1
ATOM 1351 O O . TRP A 1 161 ? 9.326 -8.521 -16.463 1.00 90.12 161 TRP A O 1
ATOM 1361 N N . PHE A 1 162 ? 10.359 -6.571 -16.076 1.00 89.94 162 PHE A N 1
ATOM 1362 C CA . PHE A 1 162 ? 9.600 -5.806 -17.064 1.00 89.94 162 PHE A CA 1
ATOM 1363 C C . PHE A 1 162 ? 10.133 -6.002 -18.494 1.00 89.94 162 PHE A C 1
ATOM 1365 O O . PHE A 1 162 ? 9.353 -5.957 -19.447 1.00 89.94 162 PHE A O 1
ATOM 1372 N N . THR A 1 163 ? 11.438 -6.253 -18.646 1.00 82.94 163 THR A N 1
ATOM 1373 C CA . THR A 1 163 ? 12.096 -6.514 -19.940 1.00 82.94 163 THR A CA 1
ATOM 1374 C C . THR A 1 163 ? 12.220 -7.994 -20.261 1.00 82.94 163 THR A C 1
ATOM 1376 O O . THR A 1 163 ? 12.035 -8.370 -21.417 1.00 82.94 163 THR A O 1
ATOM 1379 N N . ASP A 1 164 ? 12.471 -8.837 -19.258 1.00 76.75 164 ASP A N 1
ATOM 1380 C CA . ASP A 1 164 ? 12.453 -10.294 -19.391 1.00 76.75 164 ASP A CA 1
ATOM 1381 C C . ASP A 1 164 ? 11.531 -10.906 -18.331 1.00 76.75 164 ASP A C 1
ATOM 1383 O O . ASP A 1 164 ? 11.872 -11.024 -17.153 1.00 76.75 164 ASP A O 1
ATOM 1387 N N . ASN A 1 165 ? 10.341 -11.322 -18.769 1.00 65.31 165 ASN A N 1
ATOM 1388 C CA . ASN A 1 165 ? 9.302 -11.884 -17.906 1.00 65.31 165 ASN A CA 1
ATOM 1389 C C . ASN A 1 165 ? 9.636 -13.282 -17.347 1.00 65.31 165 ASN A C 1
ATOM 1391 O O . ASN A 1 165 ? 8.852 -13.817 -16.564 1.00 65.31 165 ASN A O 1
ATOM 1395 N N . ARG A 1 166 ? 10.769 -13.877 -17.746 1.00 61.94 166 ARG A N 1
ATOM 1396 C CA . ARG A 1 166 ? 11.269 -15.164 -17.233 1.00 61.94 166 ARG A CA 1
ATOM 1397 C C . ARG A 1 166 ? 12.187 -14.995 -16.026 1.00 61.94 166 ARG A C 1
ATOM 1399 O O . ARG A 1 166 ? 12.513 -15.986 -15.379 1.00 61.94 166 ARG A O 1
ATOM 1406 N N . LEU A 1 167 ? 12.633 -13.770 -15.741 1.00 59.84 167 LEU A N 1
ATOM 1407 C CA . LEU A 1 167 ? 13.483 -13.488 -14.593 1.00 59.84 167 LEU A CA 1
ATOM 1408 C C . LEU A 1 167 ? 12.613 -13.331 -13.343 1.00 59.84 167 LEU A C 1
ATOM 1410 O O . LEU A 1 167 ? 11.924 -12.325 -13.159 1.00 59.84 167 LEU A O 1
ATOM 1414 N N . GLU A 1 168 ? 12.651 -14.345 -12.483 1.00 58.09 168 GLU A N 1
ATOM 1415 C CA . GLU A 1 168 ? 12.220 -14.202 -11.096 1.00 58.09 168 GLU A CA 1
ATOM 1416 C C . GLU A 1 168 ? 13.219 -13.312 -10.344 1.00 58.09 168 GLU A C 1
ATOM 1418 O O . GLU A 1 168 ? 14.407 -13.265 -10.675 1.00 58.09 168 GLU A O 1
ATOM 1423 N N . ASP A 1 169 ? 12.735 -12.563 -9.350 1.00 59.00 169 ASP A N 1
ATOM 1424 C CA . ASP A 1 169 ? 13.627 -11.774 -8.499 1.00 59.00 169 ASP A CA 1
ATOM 1425 C C . ASP A 1 169 ? 14.564 -12.759 -7.783 1.00 59.00 169 ASP A C 1
ATOM 1427 O O . ASP A 1 169 ? 14.080 -13.672 -7.111 1.00 59.00 169 ASP A O 1
ATOM 1431 N N . SER A 1 170 ? 15.886 -12.596 -7.893 1.00 51.62 170 SER A N 1
ATOM 1432 C CA . SER A 1 170 ? 16.784 -13.450 -7.118 1.00 51.62 170 SER A CA 1
ATOM 1433 C C . SER A 1 170 ? 16.613 -13.121 -5.630 1.00 51.62 170 SER A C 1
ATOM 1435 O O . SER A 1 170 ? 16.522 -11.947 -5.250 1.00 51.62 170 SER A O 1
ATOM 1437 N N . GLU A 1 171 ? 16.564 -14.138 -4.761 1.00 47.81 171 GLU A N 1
ATOM 1438 C CA . GLU A 1 171 ? 16.522 -13.922 -3.303 1.00 47.81 171 GLU A CA 1
ATOM 1439 C C . GLU A 1 171 ? 17.734 -13.103 -2.816 1.00 47.81 171 GLU A C 1
ATOM 1441 O O . GLU A 1 171 ? 17.646 -12.408 -1.810 1.00 47.81 171 GLU A O 1
ATOM 1446 N N . GLN A 1 172 ? 18.828 -13.113 -3.588 1.00 42.47 172 GLN A N 1
ATOM 1447 C CA . GLN A 1 172 ? 20.071 -12.382 -3.339 1.00 42.47 172 GLN A CA 1
ATOM 1448 C C . GLN A 1 172 ? 20.057 -10.917 -3.797 1.00 42.47 172 GLN A C 1
ATOM 1450 O O . GLN A 1 172 ? 20.982 -10.181 -3.456 1.00 42.47 172 GLN A O 1
ATOM 1455 N N . ASP A 1 173 ? 19.018 -10.445 -4.497 1.00 44.22 173 ASP A N 1
ATOM 1456 C CA . ASP A 1 173 ? 18.809 -9.012 -4.755 1.00 44.22 173 ASP A CA 1
ATOM 1457 C C . ASP A 1 173 ? 18.331 -8.312 -3.464 1.00 44.22 173 ASP A C 1
ATOM 1459 O O . ASP A 1 173 ? 17.334 -7.583 -3.467 1.00 44.22 173 ASP A O 1
ATOM 1463 N N . GLU A 1 174 ? 18.950 -8.585 -2.316 1.00 43.94 174 GLU A N 1
ATOM 1464 C CA . GLU A 1 174 ? 18.661 -7.866 -1.085 1.00 43.94 174 GLU A CA 1
ATOM 1465 C C . GLU A 1 174 ? 18.923 -6.380 -1.337 1.00 43.94 174 GLU A C 1
ATOM 1467 O O . GLU A 1 174 ? 20.017 -5.953 -1.710 1.00 43.94 174 GLU A O 1
ATOM 1472 N N . VAL A 1 175 ? 17.880 -5.567 -1.157 1.00 43.16 175 VAL A N 1
ATOM 1473 C CA . VAL A 1 175 ? 18.084 -4.130 -0.980 1.00 43.16 175 VAL A CA 1
ATOM 1474 C C . VAL A 1 175 ? 19.042 -4.019 0.205 1.00 43.16 175 VAL A C 1
ATOM 1476 O O . VAL A 1 175 ? 18.730 -4.637 1.227 1.00 43.16 175 VAL A O 1
ATOM 1479 N N . PRO A 1 176 ? 20.176 -3.295 0.091 1.00 36.94 176 PRO A N 1
ATOM 1480 C CA . PRO A 1 176 ? 21.108 -3.146 1.197 1.00 36.94 176 PRO A CA 1
ATOM 1481 C C . PRO A 1 176 ? 20.322 -2.857 2.468 1.00 36.94 176 PRO A C 1
ATOM 1483 O O . PRO A 1 176 ? 19.407 -2.034 2.438 1.00 36.94 176 PRO A O 1
ATOM 1486 N N . GLN A 1 177 ? 20.655 -3.550 3.556 1.00 37.06 177 GLN A N 1
ATOM 1487 C CA . GLN A 1 177 ? 19.977 -3.521 4.859 1.00 37.06 177 GLN A CA 1
ATOM 1488 C C . GLN A 1 177 ? 20.006 -2.137 5.553 1.00 37.06 177 GLN A C 1
ATOM 1490 O O . GLN A 1 177 ? 19.817 -2.011 6.760 1.00 37.06 177 GLN A O 1
ATOM 1495 N N . VAL A 1 178 ? 20.256 -1.076 4.797 1.00 38.28 178 VAL A N 1
ATOM 1496 C CA . VAL A 1 178 ? 20.128 0.311 5.200 1.00 38.28 178 VAL A CA 1
ATOM 1497 C C . VAL A 1 178 ? 18.673 0.713 4.946 1.00 38.28 178 VAL A C 1
ATOM 1499 O O . VAL A 1 178 ? 18.131 0.463 3.873 1.00 38.28 178 VAL A O 1
ATOM 1502 N N . GLN A 1 179 ? 18.045 1.341 5.943 1.00 40.28 179 GLN A N 1
ATOM 1503 C CA . GLN A 1 179 ? 16.702 1.954 5.948 1.00 40.28 179 GLN A CA 1
ATOM 1504 C C . GLN A 1 179 ? 15.525 1.161 6.544 1.00 40.28 179 GLN A C 1
ATOM 1506 O O . GLN A 1 179 ? 14.471 1.771 6.735 1.00 40.28 179 GLN A O 1
ATOM 1511 N N . LEU A 1 180 ? 15.622 -0.135 6.881 1.00 39.28 180 LEU A N 1
ATOM 1512 C CA . LEU A 1 180 ? 14.561 -0.798 7.680 1.00 39.28 180 LEU A CA 1
ATOM 1513 C C . LEU A 1 180 ? 14.549 -0.265 9.113 1.00 39.28 180 LEU A C 1
ATOM 1515 O O . LEU A 1 180 ? 13.509 0.193 9.581 1.00 39.28 180 LEU A O 1
ATOM 1519 N N . TRP A 1 181 ? 15.734 -0.180 9.719 1.00 42.72 181 TRP A N 1
ATOM 1520 C CA . TRP A 1 181 ? 15.907 0.387 11.047 1.00 42.72 181 TRP A CA 1
ATOM 1521 C C . TRP A 1 181 ? 15.508 1.855 11.118 1.00 42.72 181 TRP A C 1
ATOM 1523 O O . TRP A 1 181 ? 15.085 2.244 12.181 1.00 42.72 181 TRP A O 1
ATOM 1533 N N . GLU A 1 182 ? 15.589 2.665 10.055 1.00 41.25 182 GLU A N 1
ATOM 1534 C CA . GLU A 1 182 ? 15.181 4.082 10.099 1.00 41.25 182 GLU A CA 1
ATOM 1535 C C . GLU A 1 182 ? 13.669 4.247 10.157 1.00 41.25 182 GLU A C 1
ATOM 1537 O O . GLU A 1 182 ? 13.177 5.095 10.886 1.00 41.25 182 GLU A O 1
ATOM 1542 N N . VAL A 1 183 ? 12.921 3.444 9.399 1.00 41.66 183 VAL A N 1
ATOM 1543 C CA . VAL A 1 183 ? 11.454 3.498 9.401 1.00 41.66 183 VAL A CA 1
ATOM 1544 C C . VAL A 1 183 ? 10.923 2.852 10.674 1.00 41.66 183 VAL A C 1
ATOM 1546 O O . VAL A 1 183 ? 10.058 3.426 11.322 1.00 41.66 183 VAL A O 1
ATOM 1549 N N . GLU A 1 184 ? 11.494 1.721 11.087 1.00 45.97 184 GLU A N 1
ATOM 1550 C CA . GLU A 1 184 ? 11.200 1.101 12.380 1.00 45.97 184 GLU A CA 1
ATOM 1551 C C . GLU A 1 184 ? 11.643 1.994 13.547 1.00 45.97 184 GLU A C 1
ATOM 1553 O O . GLU A 1 184 ? 10.884 2.121 14.501 1.00 45.97 184 GLU A O 1
ATOM 1558 N N . LEU A 1 185 ? 12.783 2.700 13.456 1.00 47.75 185 LEU A N 1
ATOM 1559 C CA . LEU A 1 185 ? 13.171 3.742 14.416 1.00 47.75 185 LEU A CA 1
ATOM 1560 C C . LEU A 1 185 ? 12.143 4.847 14.387 1.00 47.75 185 LEU A C 1
ATOM 1562 O O . LEU A 1 185 ? 11.705 5.232 15.447 1.00 47.75 185 LEU A O 1
ATOM 1566 N N . LEU A 1 186 ? 11.770 5.388 13.229 1.00 45.88 186 LEU A N 1
ATOM 1567 C CA . LEU A 1 186 ? 10.830 6.503 13.136 1.00 45.88 186 LEU A CA 1
ATOM 1568 C C . LEU A 1 186 ? 9.471 6.112 13.715 1.00 45.88 186 LEU A C 1
ATOM 1570 O O . LEU A 1 186 ? 8.895 6.903 14.455 1.00 45.88 186 LEU A O 1
ATOM 1574 N N . PHE A 1 187 ? 8.999 4.888 13.472 1.00 46.00 187 PHE A N 1
ATOM 1575 C CA . PHE A 1 187 ? 7.797 4.348 14.100 1.00 46.00 187 PHE A CA 1
ATOM 1576 C C . PHE A 1 187 ? 7.976 4.140 15.604 1.00 46.00 187 PHE A C 1
ATOM 1578 O O . PHE A 1 187 ? 7.109 4.563 16.360 1.00 46.00 187 PHE A O 1
ATOM 1585 N N . LEU A 1 188 ? 9.093 3.571 16.062 1.00 48.03 188 LEU A N 1
ATOM 1586 C CA . LEU A 1 188 ? 9.397 3.362 17.482 1.00 48.03 188 LEU A CA 1
ATOM 1587 C C . LEU A 1 188 ? 9.531 4.699 18.226 1.00 48.03 188 LEU A C 1
ATOM 1589 O O . LEU A 1 188 ? 8.900 4.908 19.252 1.00 48.03 188 LEU A O 1
ATOM 1593 N N . VAL A 1 189 ? 10.296 5.635 17.673 1.00 49.03 189 VAL A N 1
ATOM 1594 C CA . VAL A 1 189 ? 10.463 7.036 18.078 1.00 49.03 189 VAL A CA 1
ATOM 1595 C C . VAL A 1 189 ? 9.104 7.707 18.179 1.00 49.03 189 VAL A C 1
ATOM 1597 O O . VAL A 1 189 ? 8.804 8.335 19.193 1.00 49.03 189 VAL A O 1
ATOM 1600 N N . TYR A 1 190 ? 8.273 7.576 17.147 1.00 48.56 190 TYR A N 1
ATOM 1601 C CA . TYR A 1 190 ? 6.948 8.172 17.098 1.00 48.56 190 TYR A CA 1
ATOM 1602 C C . TYR A 1 190 ? 6.022 7.563 18.152 1.00 48.56 190 TYR A C 1
ATOM 1604 O O . TYR A 1 190 ? 5.363 8.305 18.880 1.00 48.56 190 TYR A O 1
ATOM 1612 N N . TYR A 1 191 ? 5.998 6.238 18.290 1.00 47.19 191 TYR A N 1
ATOM 1613 C CA . TYR A 1 191 ? 5.189 5.533 19.283 1.00 47.19 191 TYR A CA 1
ATOM 1614 C C . TYR A 1 191 ? 5.622 5.856 20.707 1.00 47.19 191 TYR A C 1
ATOM 1616 O O . TYR A 1 191 ? 4.778 6.187 21.532 1.00 47.19 191 TYR A O 1
ATOM 1624 N N . VAL A 1 192 ? 6.925 5.833 20.991 1.00 49.56 192 VAL A N 1
ATOM 1625 C CA . VAL A 1 192 ? 7.487 6.193 22.298 1.00 49.56 192 VAL A CA 1
ATOM 1626 C C . VAL A 1 192 ? 7.207 7.662 22.607 1.00 49.56 192 VAL A C 1
ATOM 1628 O O . VAL A 1 192 ? 6.755 7.974 23.705 1.00 49.56 192 VAL A O 1
ATOM 1631 N N . SER A 1 193 ? 7.372 8.563 21.635 1.00 47.06 193 SER A N 1
ATOM 1632 C CA . SER A 1 193 ? 7.046 9.985 21.802 1.00 47.06 193 SER A CA 1
ATOM 1633 C C . SER A 1 193 ? 5.560 10.192 22.099 1.00 47.06 193 SER A C 1
ATOM 1635 O O . SER A 1 193 ? 5.224 10.914 23.030 1.00 47.06 193 SER A O 1
ATOM 1637 N N . ASN A 1 194 ? 4.656 9.530 21.371 1.00 44.94 194 ASN A N 1
ATOM 1638 C CA . ASN A 1 194 ? 3.214 9.638 21.610 1.00 44.94 194 ASN A CA 1
ATOM 1639 C C . ASN A 1 194 ? 2.779 8.953 22.915 1.00 44.94 194 ASN A C 1
ATOM 1641 O O . ASN A 1 194 ? 1.894 9.467 23.592 1.00 44.94 194 ASN A O 1
ATOM 1645 N N . TYR A 1 195 ? 3.399 7.834 23.296 1.00 46.88 195 TYR A N 1
ATOM 1646 C CA . TYR A 1 195 ? 3.140 7.156 24.568 1.00 46.88 195 TYR A CA 1
ATOM 1647 C C . TYR A 1 195 ? 3.560 8.033 25.751 1.00 46.88 195 TYR A C 1
ATOM 1649 O O . TYR A 1 195 ? 2.774 8.229 26.674 1.00 46.88 195 TYR A O 1
ATOM 1657 N N . ILE A 1 196 ? 4.749 8.644 25.683 1.00 49.38 196 ILE A N 1
ATOM 1658 C CA . ILE A 1 196 ? 5.218 9.629 26.667 1.00 49.38 196 ILE A CA 1
ATOM 1659 C C . ILE A 1 196 ? 4.259 10.829 26.703 1.00 49.38 196 ILE A C 1
ATOM 1661 O O . ILE A 1 196 ? 3.799 11.217 27.771 1.00 49.38 196 ILE A O 1
ATOM 1665 N N . LEU A 1 197 ? 3.876 11.388 25.553 1.00 44.44 197 LEU A N 1
ATOM 1666 C CA . LEU A 1 197 ? 2.924 12.502 25.507 1.00 44.44 197 LEU A CA 1
ATOM 1667 C C . LEU A 1 197 ? 1.567 12.140 26.133 1.00 44.44 197 LEU A C 1
ATOM 1669 O O . LEU A 1 197 ? 1.006 12.950 26.860 1.00 44.44 197 LEU A O 1
ATOM 1673 N N . LYS A 1 198 ? 1.054 10.926 25.902 1.00 43.44 198 LYS A N 1
ATOM 1674 C CA . LYS A 1 198 ? -0.250 10.472 26.410 1.00 43.44 198 LYS A CA 1
ATOM 1675 C C . LYS A 1 198 ? -0.227 10.136 27.904 1.00 43.44 198 LYS A C 1
ATOM 1677 O O . LYS A 1 198 ? -1.179 10.467 28.600 1.00 43.44 198 LYS A O 1
ATOM 1682 N N . TYR A 1 199 ? 0.850 9.524 28.397 1.00 42.78 199 TYR A N 1
ATOM 1683 C CA . TYR A 1 199 ? 1.013 9.168 29.813 1.00 42.78 199 TYR A CA 1
ATOM 1684 C C . TYR A 1 199 ? 1.255 10.397 30.703 1.00 42.78 199 TYR A C 1
ATOM 1686 O O . TYR A 1 199 ? 0.911 10.390 31.880 1.00 42.78 199 TYR A O 1
ATOM 1694 N N . PHE A 1 200 ? 1.836 11.463 30.142 1.00 44.62 200 PHE A N 1
ATOM 1695 C CA . PHE A 1 200 ? 2.184 12.668 30.895 1.00 44.62 200 PHE A CA 1
ATOM 1696 C C . PHE A 1 200 ? 1.287 13.878 30.597 1.00 44.62 200 PHE A C 1
ATOM 1698 O O . PHE A 1 200 ? 1.347 14.842 31.351 1.00 44.62 200 PHE A O 1
ATOM 1705 N N . ALA A 1 201 ? 0.388 13.825 29.602 1.00 40.94 201 ALA A N 1
ATOM 1706 C CA . ALA A 1 201 ? -0.694 14.810 29.420 1.00 40.94 201 ALA A CA 1
ATOM 1707 C C . ALA A 1 201 ? -1.719 14.813 30.573 1.00 40.94 201 ALA A C 1
ATOM 1709 O O . ALA A 1 201 ? -2.506 15.746 30.704 1.00 40.94 201 ALA A O 1
ATOM 1710 N N . THR A 1 202 ? -1.692 13.798 31.437 1.00 43.72 202 THR A N 1
ATOM 1711 C CA . THR A 1 202 ? -2.458 13.740 32.689 1.00 43.72 202 THR A CA 1
ATOM 1712 C C . THR A 1 202 ? -1.724 14.379 33.878 1.00 43.72 202 THR A C 1
ATOM 1714 O O . THR A 1 202 ? -2.236 14.355 34.994 1.00 43.72 202 THR A O 1
ATOM 1717 N N . SER A 1 203 ? -0.539 14.965 33.667 1.00 43.75 203 SER A N 1
ATOM 1718 C CA . SER A 1 203 ? 0.272 15.637 34.693 1.00 43.75 203 SER A CA 1
ATOM 1719 C C . SER A 1 203 ? 0.794 16.987 34.186 1.00 43.75 203 SER A C 1
ATOM 1721 O O . SER A 1 203 ? 1.252 17.075 33.052 1.00 43.75 203 SER A O 1
ATOM 1723 N N . ASN A 1 204 ? 0.743 18.042 35.010 1.00 46.59 204 ASN A N 1
ATOM 1724 C CA . ASN A 1 204 ? 1.258 19.377 34.663 1.00 46.59 204 ASN A CA 1
ATOM 1725 C C . ASN A 1 204 ? 2.695 19.291 34.108 1.00 46.59 204 ASN A C 1
ATOM 1727 O O . ASN A 1 204 ? 3.623 18.933 34.834 1.00 46.59 204 ASN A O 1
ATOM 1731 N N . ALA A 1 205 ? 2.871 19.595 32.821 1.00 45.56 205 ALA A N 1
ATOM 1732 C CA . ALA A 1 205 ? 4.154 19.489 32.133 1.00 45.56 205 ALA A CA 1
ATOM 1733 C C . ALA A 1 205 ? 5.095 20.640 32.549 1.00 45.56 205 ALA A C 1
ATOM 1735 O O . ALA A 1 205 ? 4.906 21.780 32.139 1.00 45.56 205 ALA A O 1
ATOM 1736 N N . ASP A 1 206 ? 6.092 20.321 33.378 1.00 53.53 206 ASP A N 1
ATOM 1737 C CA . ASP A 1 206 ? 7.118 21.227 33.929 1.00 53.53 206 ASP A CA 1
ATOM 1738 C C . ASP A 1 206 ? 8.281 21.490 32.935 1.00 53.53 206 ASP A C 1
ATOM 1740 O O . ASP A 1 206 ? 8.450 20.738 31.978 1.00 53.53 206 ASP A O 1
ATOM 1744 N N . ASP A 1 207 ? 9.142 22.491 33.165 1.00 45.06 207 ASP A N 1
ATOM 1745 C CA . ASP A 1 207 ? 10.266 22.921 32.294 1.00 45.06 207 ASP A CA 1
ATOM 1746 C C . ASP A 1 207 ? 11.224 21.780 31.883 1.00 45.06 207 ASP A C 1
ATOM 1748 O O . ASP A 1 207 ? 11.830 21.786 30.803 1.00 45.06 207 ASP A O 1
ATOM 1752 N N . LYS A 1 208 ? 11.308 20.725 32.703 1.00 44.34 208 LYS A N 1
ATOM 1753 C CA . LYS A 1 208 ? 12.021 19.476 32.378 1.00 44.34 208 LYS A CA 1
ATOM 1754 C C . LYS A 1 208 ? 11.470 18.772 31.132 1.00 44.34 208 LYS A C 1
ATOM 1756 O O . LYS A 1 208 ? 12.235 18.132 30.414 1.00 44.34 208 LYS A O 1
ATOM 1761 N N . PHE A 1 209 ? 10.175 18.894 30.845 1.00 46.03 209 PHE A N 1
ATOM 1762 C CA . PHE A 1 209 ? 9.521 18.352 29.652 1.00 46.03 209 PHE A CA 1
ATOM 1763 C C . PHE A 1 209 ? 10.032 19.026 28.371 1.00 46.03 209 PHE A C 1
ATOM 1765 O O . PHE A 1 209 ? 10.399 18.338 27.416 1.00 46.03 209 PHE A O 1
ATOM 1772 N N . GLN A 1 210 ? 10.151 20.358 28.371 1.00 47.69 210 GLN A N 1
ATOM 1773 C CA . GLN A 1 210 ? 10.678 21.111 27.227 1.00 47.69 210 GLN A CA 1
ATOM 1774 C C . GLN A 1 210 ? 12.158 20.802 26.980 1.00 47.69 210 GLN A C 1
ATOM 1776 O O . GLN A 1 210 ? 12.587 20.692 25.829 1.00 47.69 210 GLN A O 1
ATOM 1781 N N . GLN A 1 211 ? 12.930 20.561 28.043 1.00 47.94 211 GLN A N 1
ATOM 1782 C CA . GLN A 1 211 ? 14.319 20.104 27.936 1.00 47.94 211 GLN A CA 1
ATOM 1783 C C . GLN A 1 211 ? 14.445 18.676 27.392 1.00 47.94 211 GLN A C 1
ATOM 1785 O O . GLN A 1 211 ? 15.337 18.411 26.586 1.00 47.94 211 GLN A O 1
ATOM 1790 N N . ILE A 1 212 ? 13.555 17.754 27.773 1.00 47.78 212 ILE A N 1
ATOM 1791 C CA . ILE A 1 212 ? 13.570 16.384 27.242 1.00 47.78 212 ILE A CA 1
ATOM 1792 C C . ILE A 1 212 ? 13.218 16.395 25.755 1.00 47.78 212 ILE A C 1
ATOM 1794 O O . ILE A 1 212 ? 13.956 15.805 24.972 1.00 47.78 212 ILE A O 1
ATOM 1798 N N . ILE A 1 213 ? 12.160 17.105 25.346 1.00 49.19 213 ILE A N 1
ATOM 1799 C CA . ILE A 1 213 ? 11.757 17.186 23.932 1.00 49.19 213 ILE A CA 1
ATOM 1800 C C . ILE A 1 213 ? 12.818 17.883 23.074 1.00 49.19 213 ILE A C 1
ATOM 1802 O O . ILE A 1 213 ? 13.118 17.406 21.980 1.00 49.19 213 ILE A O 1
ATOM 1806 N N . SER A 1 214 ? 13.419 18.977 23.544 1.00 47.81 214 SER A N 1
ATOM 1807 C CA . SER A 1 214 ? 14.500 19.653 22.807 1.00 47.81 214 SER A CA 1
ATOM 1808 C C . SER A 1 214 ? 15.751 18.777 22.681 1.00 47.81 214 SER A C 1
ATOM 1810 O O . SER A 1 214 ? 16.309 18.683 21.590 1.00 47.81 214 SER A O 1
ATOM 1812 N N . SER A 1 215 ? 16.128 18.055 23.741 1.00 46.34 215 SER A N 1
ATOM 1813 C CA . SER A 1 215 ? 17.251 17.104 23.717 1.00 46.34 215 SER A CA 1
ATOM 1814 C C . SER A 1 215 ? 16.986 15.920 22.781 1.00 46.34 215 SER A C 1
ATOM 1816 O O . SER A 1 215 ? 17.878 15.491 22.051 1.00 46.34 215 SER A O 1
ATOM 1818 N N . TRP A 1 216 ? 15.744 15.428 22.743 1.00 51.47 216 TRP A N 1
ATOM 1819 C CA . TRP A 1 216 ? 15.315 14.366 21.831 1.00 51.47 216 TRP A CA 1
ATOM 1820 C C . TRP A 1 216 ? 15.288 14.824 20.367 1.00 51.47 216 TRP A C 1
ATOM 1822 O O . TRP A 1 216 ? 15.721 14.093 19.481 1.00 51.47 216 TRP A O 1
ATOM 1832 N N . ARG A 1 217 ? 14.833 16.054 20.096 1.00 45.59 217 ARG A N 1
ATOM 1833 C CA . ARG A 1 217 ? 14.880 16.658 18.752 1.00 45.59 217 ARG A CA 1
ATOM 1834 C C . ARG A 1 217 ? 16.314 16.866 18.266 1.00 45.59 217 ARG A C 1
ATOM 1836 O O . ARG A 1 217 ? 16.592 16.609 17.098 1.00 45.59 217 ARG A O 1
ATOM 1843 N N . LEU A 1 218 ? 17.224 17.286 19.149 1.00 46.19 218 LEU A N 1
ATOM 1844 C CA . LEU A 1 218 ? 18.649 17.409 18.828 1.00 46.19 218 LEU A CA 1
ATOM 1845 C C . LEU A 1 218 ? 19.272 16.047 18.502 1.00 46.19 218 LEU A C 1
ATOM 1847 O O . LEU A 1 218 ? 19.990 15.929 17.513 1.00 46.19 218 LEU A O 1
ATOM 1851 N N . PHE A 1 219 ? 18.953 15.023 19.300 1.00 44.31 219 PHE A N 1
ATOM 1852 C CA . PHE A 1 219 ? 19.376 13.645 19.057 1.00 44.31 219 PHE A CA 1
ATOM 1853 C C . PHE A 1 219 ? 18.884 13.143 17.693 1.00 44.31 219 PHE A C 1
ATOM 1855 O O . PHE A 1 219 ? 19.690 12.671 16.901 1.00 44.31 219 PHE A O 1
ATOM 1862 N N . MET A 1 220 ? 17.607 13.348 17.357 1.00 44.78 220 MET A N 1
ATOM 1863 C CA . MET A 1 220 ? 17.052 12.958 16.053 1.00 44.78 220 MET A CA 1
ATOM 1864 C C . MET A 1 220 ? 17.730 13.665 14.874 1.00 44.78 220 MET A C 1
ATOM 1866 O O . MET A 1 220 ? 18.081 13.013 13.894 1.00 44.78 220 MET A O 1
ATOM 1870 N N .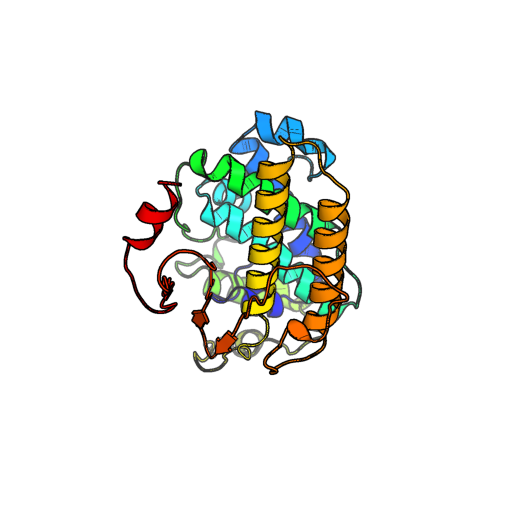 ASN A 1 221 ? 17.968 14.976 14.973 1.00 41.22 221 ASN A N 1
ATOM 1871 C CA . ASN A 1 221 ? 18.647 15.730 13.914 1.00 41.22 221 ASN A CA 1
ATOM 1872 C C . ASN A 1 221 ? 20.114 15.309 13.729 1.00 41.22 221 ASN A C 1
ATOM 1874 O O . ASN A 1 221 ? 20.647 15.437 12.631 1.00 41.22 221 ASN A O 1
ATOM 1878 N N . TYR A 1 222 ? 20.765 14.813 14.783 1.00 36.78 222 TYR A N 1
ATOM 1879 C CA . TYR A 1 222 ? 22.172 14.418 14.754 1.00 36.78 222 TYR A CA 1
ATOM 1880 C C . TYR A 1 222 ? 22.363 12.946 14.350 1.00 36.78 222 TYR A C 1
ATOM 1882 O O . TYR A 1 222 ? 23.222 12.635 13.528 1.00 36.78 222 TYR A O 1
ATOM 1890 N N . SER A 1 223 ? 21.527 12.032 14.850 1.00 39.97 223 SER A N 1
ATOM 1891 C CA . SER A 1 223 ? 21.595 10.594 14.552 1.00 39.97 223 SER A CA 1
ATOM 1892 C C . SER A 1 223 ? 21.249 10.249 13.101 1.00 39.97 223 SER A C 1
ATOM 1894 O O . SER A 1 223 ? 21.754 9.260 12.586 1.00 39.97 223 SER A O 1
ATOM 1896 N N . LEU A 1 224 ? 20.463 11.085 12.415 1.00 39.97 224 LEU A N 1
ATOM 1897 C CA . LEU A 1 224 ? 20.188 10.947 10.978 1.00 39.97 224 LEU A CA 1
ATOM 1898 C C . LEU A 1 224 ? 21.388 11.317 10.082 1.00 39.97 224 LEU A C 1
ATOM 1900 O O . LEU A 1 224 ? 21.270 11.253 8.861 1.00 39.97 224 LEU A O 1
ATOM 1904 N N . THR A 1 225 ? 22.531 11.730 10.652 1.00 38.09 225 THR A N 1
ATOM 1905 C CA . THR A 1 225 ? 23.671 12.234 9.866 1.00 38.09 225 THR A CA 1
ATOM 1906 C C . THR A 1 225 ? 24.948 11.396 9.916 1.00 38.09 225 THR A C 1
ATOM 1908 O O . THR A 1 225 ? 25.834 11.683 9.115 1.00 38.09 225 THR A O 1
ATOM 1911 N N . GLN A 1 226 ? 25.090 10.372 10.772 1.00 35.28 226 GLN A N 1
ATOM 1912 C CA . GLN A 1 226 ? 26.322 9.559 10.840 1.00 35.28 226 GLN A CA 1
ATOM 1913 C C . GLN A 1 226 ? 26.072 8.116 11.332 1.00 35.28 226 GLN A C 1
ATOM 1915 O O . GLN A 1 226 ? 25.478 7.906 12.388 1.00 35.28 226 GLN A O 1
ATOM 1920 N N . GLU A 1 227 ? 26.587 7.125 10.595 1.00 33.50 227 GLU A N 1
ATOM 1921 C CA . GLU A 1 227 ? 26.564 5.694 10.946 1.00 33.50 227 GLU A CA 1
ATOM 1922 C C . GLU A 1 227 ? 27.740 5.310 11.878 1.00 33.50 227 GLU A C 1
ATOM 1924 O O . GLU A 1 227 ? 28.881 5.715 11.661 1.00 33.50 227 GLU A O 1
ATOM 1929 N N . GLY A 1 228 ? 27.489 4.453 12.882 1.00 38.78 228 GLY A N 1
ATOM 1930 C CA . GLY A 1 228 ? 28.521 3.547 13.418 1.00 38.78 228 GLY A CA 1
ATOM 1931 C C . GLY A 1 228 ? 29.332 3.937 14.667 1.00 38.78 228 GLY A C 1
ATOM 1932 O O . GLY A 1 228 ? 30.366 3.310 14.896 1.00 38.78 228 GLY A O 1
ATOM 1933 N N . GLN A 1 229 ? 28.914 4.887 15.517 1.00 38.69 229 GLN A N 1
ATOM 1934 C CA . GLN A 1 229 ? 29.647 5.195 16.765 1.00 38.69 229 GLN A CA 1
ATOM 1935 C C . GLN A 1 229 ? 28.896 4.878 18.070 1.00 38.69 229 GLN A C 1
ATOM 1937 O O . GLN A 1 229 ? 27.671 4.874 18.144 1.00 38.69 229 GLN A O 1
ATOM 1942 N N . LYS A 1 230 ? 29.678 4.590 19.123 1.00 36.97 230 LYS A N 1
ATOM 1943 C CA . LYS A 1 230 ? 29.234 4.359 20.506 1.00 36.97 230 LYS A CA 1
ATOM 1944 C C . LYS A 1 230 ? 29.170 5.708 21.227 1.00 36.97 230 LYS A C 1
ATOM 1946 O O . LYS A 1 230 ? 30.186 6.395 21.303 1.00 36.97 230 LYS A O 1
ATOM 1951 N N . TYR A 1 231 ? 28.007 6.077 21.759 1.00 40.75 231 TYR A N 1
ATOM 1952 C CA . TYR A 1 231 ? 27.801 7.406 22.342 1.00 40.75 231 TYR A CA 1
ATOM 1953 C C . TYR A 1 231 ? 27.804 7.374 23.872 1.00 40.75 231 TYR A C 1
ATOM 1955 O O . TYR A 1 231 ? 27.058 6.619 24.498 1.00 40.75 231 TYR A O 1
ATOM 1963 N N . ASP A 1 232 ? 28.658 8.217 24.454 1.00 37.59 232 ASP A N 1
ATOM 1964 C CA . ASP A 1 232 ? 28.773 8.453 25.890 1.00 37.59 232 ASP A CA 1
ATOM 1965 C C . ASP A 1 232 ? 28.116 9.792 26.252 1.00 37.59 232 ASP A C 1
ATOM 1967 O O . ASP A 1 232 ? 28.572 10.863 25.841 1.00 37.59 232 ASP A O 1
ATOM 1971 N N . PHE A 1 233 ? 27.012 9.729 26.997 1.00 37.12 233 PHE A N 1
ATOM 1972 C CA . PHE A 1 233 ? 26.200 10.894 27.356 1.00 37.12 233 PHE A CA 1
ATOM 1973 C C . PHE A 1 233 ? 26.823 11.770 28.455 1.00 37.12 233 PHE A C 1
ATOM 1975 O O . PHE A 1 233 ? 26.296 12.851 28.730 1.00 37.12 233 PHE A O 1
ATOM 1982 N N . ASP A 1 234 ? 27.950 11.368 29.052 1.00 34.22 234 ASP A N 1
ATOM 1983 C CA . ASP A 1 234 ? 28.601 12.149 30.112 1.00 34.22 234 ASP A CA 1
ATOM 1984 C C . ASP A 1 234 ? 29.269 13.440 29.593 1.00 34.22 234 ASP A C 1
ATOM 1986 O O . ASP A 1 234 ? 29.536 14.354 30.372 1.00 34.22 234 ASP A O 1
ATOM 1990 N N . ARG A 1 235 ? 29.464 13.590 28.271 1.00 33.75 235 ARG A N 1
ATOM 1991 C CA . ARG A 1 235 ? 30.007 14.825 27.665 1.00 33.75 235 ARG A CA 1
ATOM 1992 C C . ARG A 1 235 ? 28.972 15.926 27.390 1.00 33.75 235 ARG A C 1
ATOM 1994 O O . ARG A 1 235 ? 29.370 17.027 27.025 1.00 33.75 235 ARG A O 1
ATOM 2001 N N . ILE A 1 236 ? 27.671 15.665 27.562 1.00 37.00 236 ILE A N 1
ATOM 2002 C CA . ILE A 1 236 ? 26.581 16.595 27.177 1.00 37.00 236 ILE A CA 1
ATOM 2003 C C . ILE A 1 236 ? 25.839 17.158 28.411 1.00 37.00 236 ILE A C 1
ATOM 2005 O O . ILE A 1 236 ? 24.661 17.496 28.349 1.00 37.00 236 ILE A O 1
ATOM 2009 N N . ARG A 1 237 ? 26.490 17.300 29.575 1.00 31.81 237 ARG A N 1
ATOM 2010 C CA . ARG A 1 237 ? 25.864 17.970 30.734 1.00 31.81 237 ARG A CA 1
ATOM 2011 C C . ARG A 1 237 ? 26.738 19.037 31.383 1.00 31.81 237 ARG A C 1
ATOM 2013 O O . ARG A 1 237 ? 27.850 18.736 31.804 1.00 31.81 237 ARG A O 1
ATOM 2020 N N . PRO A 1 238 ? 26.151 20.200 31.698 1.00 30.92 238 PRO A N 1
ATOM 2021 C CA . PRO A 1 238 ? 26.363 20.870 32.965 1.00 30.92 238 PRO A CA 1
ATOM 2022 C C . PRO A 1 238 ? 25.363 20.312 33.998 1.00 30.92 238 PRO A C 1
ATOM 2024 O O . PRO A 1 238 ? 24.152 20.454 33.867 1.00 30.92 238 PRO A O 1
ATOM 2027 N N . GLN A 1 239 ? 25.909 19.623 35.001 1.00 35.47 239 GLN A N 1
ATOM 2028 C CA . GLN A 1 239 ? 25.382 19.406 36.358 1.00 35.47 239 GLN A CA 1
ATOM 2029 C C . GLN A 1 239 ? 23.884 19.066 36.531 1.00 35.47 239 GLN A C 1
ATOM 2031 O O . GLN A 1 239 ? 23.053 19.905 36.861 1.00 35.47 239 GLN A O 1
ATOM 2036 N N . SER A 1 240 ? 23.556 17.771 36.483 1.00 31.00 240 SER A N 1
ATOM 2037 C CA . SER A 1 240 ? 22.423 17.221 37.244 1.00 31.00 240 SER A CA 1
ATOM 2038 C C . SER A 1 240 ? 22.727 15.793 37.706 1.00 31.00 240 SER A C 1
ATOM 2040 O O . SER A 1 240 ? 23.351 15.010 36.990 1.00 31.00 240 SER A O 1
ATOM 2042 N N . THR A 1 241 ? 22.306 15.471 38.929 1.00 29.81 241 THR A N 1
ATOM 2043 C CA . THR A 1 241 ? 22.741 14.377 39.826 1.00 29.81 241 THR A CA 1
ATOM 2044 C C . THR A 1 241 ? 22.353 12.947 39.413 1.00 29.81 241 THR A C 1
ATOM 2046 O O . THR A 1 241 ? 22.337 12.041 40.244 1.00 29.81 241 THR A O 1
ATOM 2049 N N . ILE A 1 242 ? 22.056 12.711 38.135 1.00 32.31 242 ILE A N 1
ATOM 2050 C CA . ILE A 1 242 ? 21.700 11.389 37.599 1.00 32.31 242 ILE A CA 1
ATOM 2051 C C . ILE A 1 242 ? 22.817 10.937 36.653 1.00 32.31 242 ILE A C 1
ATOM 2053 O O . ILE A 1 242 ? 22.874 11.419 35.524 1.00 32.31 242 ILE A O 1
ATOM 2057 N N . GLN A 1 243 ? 23.705 10.045 37.100 1.00 31.05 243 GLN A N 1
ATOM 2058 C CA . GLN A 1 243 ? 24.787 9.496 36.271 1.00 31.05 243 GLN A CA 1
ATOM 2059 C C . GLN A 1 243 ? 24.274 8.387 35.329 1.00 31.05 243 GLN A C 1
ATOM 2061 O O . GLN A 1 243 ? 23.693 7.405 35.785 1.00 31.05 243 GLN A O 1
ATOM 2066 N N . SER A 1 244 ? 24.485 8.650 34.033 1.00 33.62 244 SER A N 1
ATOM 2067 C CA . SER A 1 244 ? 24.543 7.801 32.825 1.00 33.62 244 SER A CA 1
ATOM 2068 C C . SER A 1 244 ? 23.403 6.818 32.471 1.00 33.62 244 SER A C 1
ATOM 2070 O O . SER A 1 244 ? 23.046 5.904 33.211 1.00 33.62 244 SER A O 1
ATOM 2072 N N . ARG A 1 245 ? 22.904 6.967 31.230 1.00 44.56 245 ARG A N 1
ATOM 2073 C CA . ARG A 1 245 ? 22.184 5.965 30.420 1.00 44.56 245 ARG A CA 1
ATOM 2074 C C . ARG A 1 245 ? 23.061 5.691 29.195 1.00 44.56 245 ARG A C 1
ATOM 2076 O O . ARG A 1 245 ? 23.451 6.650 28.538 1.00 44.56 245 ARG A O 1
ATOM 2083 N N . TYR A 1 246 ? 23.344 4.436 28.866 1.00 36.16 246 TYR A N 1
ATOM 2084 C CA . TYR A 1 246 ? 23.983 4.076 27.595 1.00 36.16 246 TYR A CA 1
ATOM 2085 C C . TYR A 1 246 ? 22.994 3.271 26.754 1.00 36.16 246 TYR A C 1
ATOM 2087 O O . TYR A 1 246 ? 22.295 2.409 27.283 1.00 36.16 246 TYR A O 1
ATOM 2095 N N . LEU A 1 247 ? 22.950 3.557 25.453 1.00 35.06 247 LEU A N 1
ATOM 2096 C CA . LEU A 1 247 ? 22.342 2.701 24.436 1.00 35.06 247 LEU A CA 1
ATOM 2097 C C . LEU A 1 247 ? 23.490 2.158 23.588 1.00 35.06 247 LEU A C 1
ATOM 2099 O O . LEU A 1 247 ? 24.189 2.926 22.926 1.00 35.06 247 LEU A O 1
ATOM 2103 N N . ILE A 1 248 ? 23.725 0.849 23.650 1.00 36.28 248 ILE A N 1
ATOM 2104 C CA . ILE A 1 248 ? 24.700 0.179 22.787 1.00 36.28 248 ILE A CA 1
ATOM 2105 C C . ILE A 1 248 ? 23.918 -0.503 21.672 1.00 36.28 248 ILE A C 1
ATOM 2107 O O . ILE A 1 248 ? 23.125 -1.404 21.931 1.00 36.28 248 ILE A O 1
ATOM 2111 N N . PHE A 1 249 ? 24.162 -0.074 20.436 1.00 34.34 249 PHE A N 1
ATOM 2112 C CA . PHE A 1 249 ? 23.678 -0.762 19.246 1.00 34.34 249 PHE A CA 1
ATOM 2113 C C . PHE A 1 249 ? 24.781 -1.695 18.741 1.00 34.34 249 PHE A C 1
ATOM 2115 O O . PHE A 1 249 ? 25.839 -1.245 18.303 1.00 34.34 249 PHE A O 1
ATOM 2122 N N . GLN A 1 250 ? 24.544 -3.004 18.808 1.00 33.34 250 GLN A N 1
ATOM 2123 C CA . GLN A 1 250 ? 25.359 -4.010 18.126 1.00 33.34 250 GLN A CA 1
ATOM 2124 C C . GLN A 1 250 ? 24.427 -4.977 17.403 1.00 33.34 250 GLN A C 1
ATOM 2126 O O . GLN A 1 250 ? 23.543 -5.542 18.037 1.00 33.34 250 GLN A O 1
ATOM 2131 N N . LYS A 1 251 ? 24.623 -5.132 16.082 1.00 32.47 251 LYS A N 1
ATOM 2132 C CA . LYS A 1 251 ? 23.994 -6.129 15.187 1.00 32.47 251 LYS A CA 1
ATOM 2133 C C . LYS A 1 251 ? 22.712 -6.778 15.751 1.00 32.47 251 LYS A C 1
ATOM 2135 O O . LYS A 1 251 ? 22.749 -7.910 16.222 1.00 32.47 251 LYS A O 1
ATOM 2140 N N . GLY A 1 252 ? 21.591 -6.057 15.699 1.00 33.84 252 GLY A N 1
ATOM 2141 C CA . GLY A 1 252 ? 20.270 -6.610 16.031 1.00 33.84 252 GLY A CA 1
ATOM 2142 C C . GLY A 1 252 ? 19.940 -6.764 17.522 1.00 33.84 252 GLY A C 1
ATOM 2143 O O . GLY A 1 252 ? 18.939 -7.397 17.831 1.00 33.84 252 GLY A O 1
ATOM 2144 N N . LYS A 1 253 ? 20.722 -6.192 18.449 1.00 34.78 253 LYS A N 1
ATOM 2145 C CA . LYS A 1 253 ? 20.383 -6.118 19.884 1.00 34.78 253 LYS A CA 1
ATOM 2146 C C . LYS A 1 253 ? 20.362 -4.678 20.396 1.00 34.78 253 LYS A C 1
ATOM 2148 O O . LYS A 1 253 ? 21.257 -3.891 20.083 1.00 34.78 253 LYS A O 1
ATOM 2153 N N . ILE A 1 254 ? 19.363 -4.373 21.227 1.00 36.34 254 ILE A N 1
ATOM 2154 C CA . ILE A 1 254 ? 19.273 -3.145 22.027 1.00 36.34 254 ILE A CA 1
ATOM 2155 C C . ILE A 1 254 ? 19.442 -3.546 23.493 1.00 36.34 254 ILE A C 1
ATOM 2157 O O . ILE A 1 254 ? 18.583 -4.220 24.053 1.00 36.34 254 ILE A O 1
ATOM 2161 N N . GLU A 1 255 ? 20.542 -3.139 24.123 1.00 36.38 255 GLU A N 1
ATOM 2162 C CA . GLU A 1 255 ? 20.781 -3.402 25.546 1.00 36.38 255 GLU A CA 1
ATOM 2163 C C . GLU A 1 255 ? 20.561 -2.117 26.358 1.00 36.38 255 GLU A C 1
ATOM 2165 O O . GLU A 1 255 ? 21.214 -1.098 26.120 1.00 36.38 255 GLU A O 1
ATOM 2170 N N . ILE A 1 256 ? 19.626 -2.158 27.314 1.00 37.22 256 ILE A N 1
ATOM 2171 C CA . ILE A 1 256 ? 19.286 -1.028 28.190 1.00 37.22 256 ILE A CA 1
ATOM 2172 C C . ILE A 1 256 ? 19.729 -1.382 29.609 1.00 37.22 256 ILE A C 1
ATOM 2174 O O . ILE A 1 256 ? 19.113 -2.216 30.267 1.00 37.22 256 ILE A O 1
ATOM 2178 N N . THR A 1 257 ? 20.785 -0.734 30.107 1.00 37.41 257 THR A N 1
ATOM 2179 C CA . THR A 1 257 ? 21.226 -0.912 31.501 1.00 37.41 257 THR A CA 1
ATOM 2180 C C . THR A 1 257 ? 20.868 0.312 32.335 1.00 37.41 257 THR A C 1
ATOM 2182 O O . THR A 1 257 ? 21.212 1.438 31.974 1.00 37.41 257 THR A O 1
ATOM 2185 N N . THR A 1 258 ? 20.210 0.097 33.475 1.00 34.41 258 THR A N 1
ATOM 2186 C CA . THR A 1 258 ? 19.911 1.146 34.459 1.00 34.41 258 THR A CA 1
ATOM 2187 C C . THR A 1 258 ? 20.600 0.845 35.784 1.00 34.41 258 THR A C 1
ATOM 2189 O O . THR A 1 258 ? 20.450 -0.254 36.316 1.00 34.41 258 THR A O 1
ATOM 2192 N N . CYS A 1 259 ? 21.293 1.826 36.361 1.00 33.50 259 CYS A N 1
ATOM 2193 C CA . CYS A 1 259 ? 21.860 1.726 37.705 1.00 33.50 259 CYS A CA 1
ATOM 2194 C C . CYS A 1 259 ? 21.094 2.650 38.657 1.00 33.50 259 CYS A C 1
ATOM 2196 O O . CYS A 1 259 ? 20.932 3.834 38.368 1.00 33.50 259 CYS A O 1
ATOM 2198 N N . ASN A 1 260 ? 20.651 2.130 39.804 1.00 31.36 260 ASN A N 1
ATOM 2199 C CA . ASN A 1 260 ? 20.063 2.939 40.870 1.00 31.36 260 ASN A CA 1
ATOM 2200 C C . ASN A 1 260 ? 20.898 2.788 42.150 1.00 31.36 260 ASN A C 1
ATOM 2202 O O . ASN A 1 260 ? 21.281 1.682 42.520 1.00 31.36 260 ASN A O 1
ATOM 2206 N N . LYS A 1 261 ? 21.199 3.895 42.840 1.00 32.88 261 LYS A N 1
ATOM 2207 C CA . LYS A 1 261 ? 22.186 3.944 43.942 1.00 32.88 261 LYS A CA 1
ATOM 2208 C C . LYS A 1 261 ? 21.765 3.228 45.238 1.00 32.88 261 LYS A C 1
ATOM 2210 O O . LYS A 1 261 ? 22.474 3.347 46.232 1.00 32.88 261 LYS A O 1
ATOM 2215 N N . ARG A 1 262 ? 20.637 2.510 45.281 1.00 33.97 262 ARG A N 1
ATOM 2216 C CA . ARG A 1 262 ? 20.122 1.928 46.537 1.00 33.97 262 ARG A CA 1
ATOM 2217 C C . ARG A 1 262 ? 19.644 0.482 46.495 1.00 33.97 262 ARG A C 1
ATOM 2219 O O . ARG A 1 262 ? 19.187 -0.010 47.520 1.00 33.97 262 ARG A O 1
ATOM 2226 N N . THR A 1 263 ? 19.777 -0.241 45.393 1.00 31.86 263 THR A N 1
ATOM 2227 C CA . THR A 1 263 ? 19.479 -1.682 45.401 1.00 31.86 263 THR A CA 1
ATOM 2228 C C . THR A 1 263 ? 20.180 -2.350 44.228 1.00 31.86 263 THR A C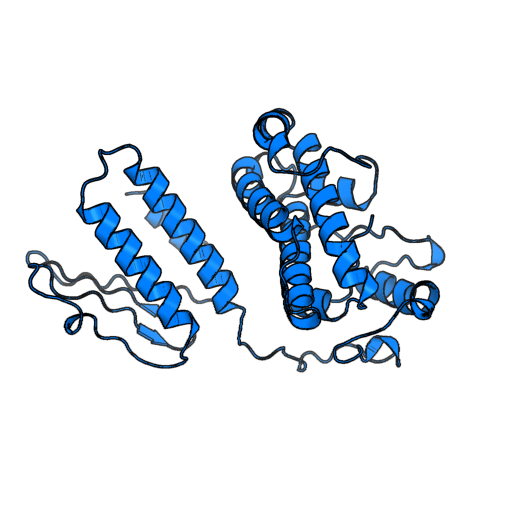 1
ATOM 2230 O O . THR A 1 263 ? 20.406 -1.711 43.205 1.00 31.86 263 THR A O 1
ATOM 2233 N N . ALA A 1 264 ? 20.610 -3.593 44.440 1.00 30.92 264 ALA A N 1
ATOM 2234 C CA . ALA A 1 264 ? 21.519 -4.358 43.591 1.00 30.92 264 ALA A CA 1
ATOM 2235 C C . ALA A 1 264 ? 21.276 -4.214 42.075 1.00 30.92 264 ALA A C 1
ATOM 2237 O O . ALA A 1 264 ? 20.139 -4.096 41.615 1.00 30.92 264 ALA A O 1
ATOM 2238 N N . MET A 1 265 ? 22.376 -4.274 41.310 1.00 28.36 265 MET A N 1
ATOM 2239 C CA . MET A 1 265 ? 22.392 -4.323 39.845 1.00 28.36 265 MET A CA 1
ATOM 2240 C C . MET A 1 265 ? 21.276 -5.226 39.316 1.00 28.36 265 MET A C 1
ATOM 2242 O O . MET A 1 265 ? 21.360 -6.447 39.419 1.00 28.36 265 MET A O 1
ATOM 2246 N N . THR A 1 266 ? 20.247 -4.635 38.716 1.00 30.50 266 THR A N 1
ATOM 2247 C CA . THR A 1 266 ? 19.254 -5.400 37.966 1.00 30.50 266 THR A CA 1
ATOM 2248 C C . THR A 1 266 ? 19.618 -5.272 36.497 1.00 30.50 266 THR A C 1
ATOM 2250 O O . THR A 1 266 ? 19.319 -4.268 35.853 1.00 30.50 266 THR A O 1
ATOM 2253 N N . LYS A 1 267 ? 20.326 -6.276 35.971 1.00 30.97 267 LYS A N 1
ATOM 2254 C CA . LYS A 1 267 ? 20.472 -6.449 34.524 1.00 30.97 267 LYS A CA 1
ATOM 2255 C C . LYS A 1 267 ? 19.103 -6.824 33.972 1.00 30.97 267 LYS A C 1
ATOM 2257 O O . LYS A 1 267 ? 18.651 -7.950 34.160 1.00 30.97 267 LYS A O 1
ATOM 2262 N N . ILE A 1 268 ? 18.437 -5.888 33.308 1.00 33.28 268 ILE A N 1
ATOM 2263 C CA . ILE A 1 268 ? 17.289 -6.223 32.472 1.00 33.28 268 ILE A CA 1
ATOM 2264 C C . ILE A 1 268 ? 17.858 -6.570 31.101 1.00 33.28 268 ILE A C 1
ATOM 2266 O O . ILE A 1 268 ? 18.072 -5.705 30.258 1.00 33.28 268 ILE A O 1
ATOM 2270 N N . ASN A 1 269 ? 18.141 -7.854 30.897 1.00 30.89 269 ASN A N 1
ATOM 2271 C CA . ASN A 1 269 ? 18.456 -8.374 29.574 1.00 30.89 269 ASN A CA 1
ATOM 2272 C C . ASN A 1 269 ? 17.142 -8.464 28.787 1.00 30.89 269 ASN A C 1
ATOM 2274 O O . ASN A 1 269 ? 16.491 -9.507 28.780 1.00 30.89 269 ASN A O 1
ATOM 2278 N N . ALA A 1 270 ? 16.719 -7.370 28.159 1.00 34.41 270 ALA A N 1
ATOM 2279 C CA . ALA A 1 270 ? 15.703 -7.437 27.117 1.00 34.41 270 ALA A CA 1
ATOM 2280 C C . ALA A 1 270 ? 16.400 -7.875 25.823 1.00 34.41 270 ALA A C 1
ATOM 2282 O O . ALA A 1 270 ? 16.855 -7.058 25.031 1.00 34.41 270 ALA A O 1
ATOM 2283 N N . VAL A 1 271 ? 16.568 -9.187 25.657 1.00 30.66 271 VAL A N 1
ATOM 2284 C CA . VAL A 1 271 ? 16.971 -9.765 24.375 1.00 30.66 271 VAL A CA 1
ATOM 2285 C C . VAL A 1 271 ? 15.690 -10.010 23.592 1.00 30.66 271 VAL A C 1
ATOM 2287 O O . VAL A 1 271 ? 14.984 -10.979 23.858 1.00 30.66 271 VAL A O 1
ATOM 2290 N N . GLU A 1 272 ? 15.372 -9.128 22.652 1.00 34.09 272 GLU A N 1
ATOM 2291 C CA . GLU A 1 272 ? 14.501 -9.514 21.546 1.00 34.09 272 GLU A CA 1
ATOM 2292 C C . GLU A 1 272 ? 15.389 -10.116 20.465 1.00 34.09 272 GLU A C 1
ATOM 2294 O O . GLU A 1 272 ? 16.169 -9.427 19.809 1.00 34.09 272 GLU A O 1
ATOM 2299 N N . ASP A 1 273 ? 15.322 -11.439 20.351 1.00 28.66 273 ASP A N 1
ATOM 2300 C CA . ASP A 1 273 ? 15.877 -12.143 19.210 1.00 28.66 273 ASP A CA 1
ATOM 2301 C C . ASP A 1 273 ? 14.940 -11.872 18.029 1.00 28.66 273 ASP A C 1
ATOM 2303 O O . ASP A 1 273 ? 13.800 -12.339 17.994 1.00 28.66 273 ASP A O 1
ATOM 2307 N N . VAL A 1 274 ? 15.394 -11.066 17.069 1.00 35.78 274 VAL A N 1
ATOM 2308 C CA . VAL A 1 274 ? 14.610 -10.695 15.874 1.00 35.78 274 VAL A CA 1
ATOM 2309 C C . VAL A 1 274 ? 14.414 -11.903 14.937 1.00 35.78 274 VAL A C 1
ATOM 2311 O O . VAL A 1 274 ? 13.691 -11.832 13.946 1.00 35.78 274 VAL A O 1
ATOM 2314 N N . GLN A 1 275 ? 14.995 -13.060 15.266 1.00 31.95 275 GLN A N 1
ATOM 2315 C CA . GLN A 1 275 ? 14.819 -14.306 14.531 1.00 31.95 275 GLN A CA 1
ATOM 2316 C C . GLN A 1 275 ? 14.309 -15.436 15.435 1.00 31.95 275 GLN A C 1
ATOM 2318 O O . GLN A 1 275 ? 15.067 -16.291 15.874 1.00 31.95 275 GLN A O 1
ATOM 2323 N N . GLY A 1 276 ? 12.992 -15.493 15.648 1.00 29.17 276 GLY A N 1
ATOM 2324 C CA . GLY A 1 276 ? 12.322 -16.733 16.057 1.00 29.17 276 GLY A CA 1
ATOM 2325 C C . GLY A 1 276 ? 11.415 -16.627 17.283 1.00 29.17 276 GLY A C 1
ATOM 2326 O O . GLY A 1 276 ? 11.849 -16.345 18.390 1.00 29.17 276 GLY A O 1
ATOM 2327 N N . ARG A 1 277 ? 10.129 -16.915 17.047 1.00 37.84 277 ARG A N 1
ATOM 2328 C CA . ARG A 1 277 ? 9.050 -17.269 17.994 1.00 37.84 277 ARG A CA 1
ATOM 2329 C C . ARG A 1 277 ? 9.438 -17.377 19.486 1.00 37.84 277 ARG A C 1
ATOM 2331 O O . ARG A 1 277 ? 10.027 -18.374 19.886 1.00 37.84 277 ARG A O 1
ATOM 2338 N N . SER A 1 278 ? 8.875 -16.513 20.338 1.00 29.80 278 SER A N 1
ATOM 2339 C CA . SER A 1 278 ? 8.203 -16.968 21.573 1.00 29.80 278 SER A CA 1
ATOM 2340 C C . SER A 1 278 ? 7.288 -15.884 22.166 1.00 29.80 278 SER A C 1
ATOM 2342 O O . SER A 1 278 ? 7.653 -14.719 22.295 1.00 29.80 278 SER A O 1
ATOM 2344 N N . THR A 1 279 ? 6.082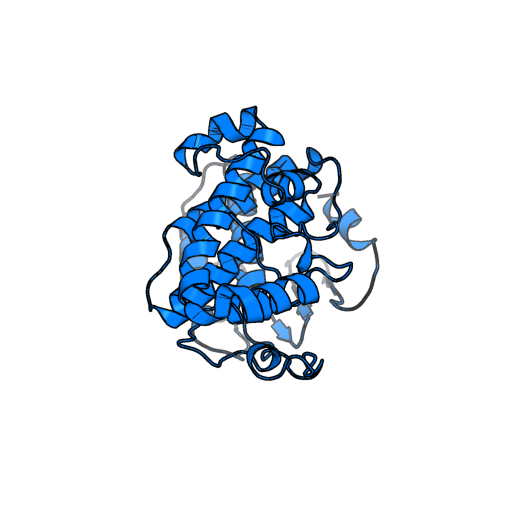 -16.293 22.545 1.00 35.44 279 THR A N 1
ATOM 2345 C CA . THR A 1 279 ? 4.938 -15.496 23.011 1.00 35.44 279 THR A CA 1
ATOM 2346 C C . THR A 1 279 ? 4.978 -15.095 24.496 1.00 35.44 279 THR A C 1
ATOM 2348 O O . THR A 1 279 ? 3.941 -14.753 25.054 1.00 35.44 279 THR A O 1
ATOM 2351 N N . ASN A 1 280 ? 6.133 -15.086 25.171 1.00 32.62 280 ASN A N 1
ATOM 2352 C CA . ASN A 1 280 ? 6.169 -14.907 26.636 1.00 32.62 280 ASN A CA 1
ATOM 2353 C C . ASN A 1 280 ? 6.676 -13.550 27.161 1.00 32.62 280 ASN A C 1
ATOM 2355 O O . ASN A 1 280 ? 6.504 -13.264 28.347 1.00 32.62 280 ASN A O 1
ATOM 2359 N N . SER A 1 281 ? 7.233 -12.675 26.321 1.00 33.47 281 SER A N 1
ATOM 2360 C CA . SER A 1 281 ? 7.845 -11.416 26.794 1.00 33.47 281 SER A CA 1
ATOM 2361 C C . SER A 1 281 ? 6.845 -10.266 26.997 1.00 33.47 281 SER A C 1
ATOM 2363 O O . SER A 1 281 ? 7.076 -9.380 27.818 1.00 33.47 281 SER A O 1
ATOM 2365 N N . LEU A 1 282 ? 5.686 -10.310 26.329 1.00 32.69 282 LEU A N 1
ATOM 2366 C CA . LEU A 1 282 ? 4.640 -9.279 26.437 1.00 32.69 282 LEU A CA 1
ATOM 2367 C C . LEU A 1 282 ? 3.856 -9.329 27.760 1.00 32.69 282 LEU A C 1
ATOM 2369 O O . LEU A 1 282 ? 3.308 -8.314 28.186 1.00 32.69 282 LEU A O 1
ATOM 2373 N N . ASN A 1 283 ? 3.841 -10.468 28.460 1.00 29.45 283 ASN A N 1
ATOM 2374 C CA . ASN A 1 283 ? 3.093 -10.602 29.715 1.00 29.45 283 ASN A CA 1
ATOM 2375 C C . ASN A 1 283 ? 3.761 -9.898 30.909 1.00 29.45 283 ASN A C 1
ATOM 2377 O O . ASN A 1 283 ? 3.076 -9.588 31.880 1.00 29.45 283 ASN A O 1
ATOM 2381 N N . LYS A 1 284 ? 5.060 -9.572 30.841 1.00 30.69 284 LYS A N 1
ATOM 2382 C CA . LYS A 1 284 ? 5.752 -8.828 31.913 1.00 30.69 284 LYS A CA 1
ATOM 2383 C C . LYS A 1 284 ? 5.600 -7.308 31.822 1.00 30.69 284 LYS A C 1
ATOM 2385 O O . LYS A 1 284 ? 5.776 -6.632 32.828 1.00 30.69 284 LYS A O 1
ATOM 2390 N N . LEU A 1 285 ? 5.216 -6.777 30.662 1.00 30.80 285 LEU A N 1
ATOM 2391 C CA . LEU A 1 285 ? 4.912 -5.351 30.483 1.00 30.80 285 LEU A CA 1
ATOM 2392 C C . LEU A 1 285 ? 3.486 -4.973 30.919 1.00 30.80 285 LEU A C 1
ATOM 2394 O O . LEU A 1 285 ? 3.169 -3.794 30.973 1.00 30.80 285 LEU A O 1
ATOM 2398 N N . ARG A 1 286 ? 2.629 -5.948 31.259 1.00 28.52 286 ARG A N 1
ATOM 2399 C CA . ARG A 1 286 ? 1.257 -5.710 31.750 1.00 28.52 286 ARG A CA 1
ATOM 2400 C C . ARG A 1 286 ? 1.132 -5.575 33.276 1.00 28.52 286 ARG A C 1
ATOM 2402 O O . ARG A 1 286 ? 0.018 -5.415 33.759 1.00 28.52 286 ARG A O 1
ATOM 2409 N N . GLN A 1 287 ? 2.226 -5.668 34.035 1.00 27.17 287 GLN A N 1
ATOM 2410 C CA . GLN A 1 287 ? 2.199 -5.634 35.509 1.00 27.17 287 GLN A CA 1
ATOM 2411 C C . GLN A 1 287 ? 2.852 -4.394 36.151 1.00 27.17 287 GLN A C 1
ATOM 2413 O O . GLN A 1 287 ? 3.054 -4.394 37.363 1.00 27.17 287 GLN A O 1
ATOM 2418 N N . PHE A 1 288 ? 3.132 -3.333 35.390 1.00 29.11 288 PHE A N 1
ATOM 2419 C CA . PHE A 1 288 ? 3.579 -2.041 35.926 1.00 29.11 288 PHE A CA 1
ATOM 2420 C C . PHE A 1 288 ? 2.832 -0.879 35.283 1.00 29.11 288 PHE A C 1
ATOM 2422 O O . PHE A 1 288 ? 2.650 -0.925 34.046 1.00 29.11 288 PHE A O 1
#